Protein AF-A0A4Z0YX23-F1 (afdb_monomer)

Organism: NCBI:txid37992

Sequence (219 aa):
MEELYERILEEFDRDSFRGECCFSLGDCHPGAILLPSWGLLAETQSKSNVLFPEPIVAVIDWEFSEISGRGVNGDMAQFVASLHCHWLYLEALLESIGNDSETSDKESGIRKALAVTDAFIRGICMSYAEVLIRTFASDVMGQRLRSTVILFGRETINQAYETAWDLEGYAISRDENRMVVAGAGYLRKAGKDVSEALEIWSDHMEEKGIISMLFGFLR

Secondary structure (DSSP, 8-state):
-HHHHHHHHHHHHSPPPTTT-S-B-SS--GGGEEPP-HHHHHHHHTT------S---EE--GGG-BSSS-HHHHHHHHHHHHHHHHHHHHHHHHHHS-S-GGGHHHHHHHHHHHHHHHHHHHHHHHHHHHHHHHH--TTSHHHHHHHHHHHHHHHHHHHHH-GGG--TT------HHHHHHHHHHHHHHT-SSHHHHHHHHHHTTT---HHHHHHHT--

Nearest PDB structures (foldseek):
  5m4y-assembly1_A  TM=3.168E-01  e=1.298E+00  Saccharomyces cerevisiae S288C

Mean predicted aligned error: 8.81 Å

Solvent-accessible surface area (backbone atoms only — not comparable to full-atom values): 12210 Å² total; per-residue (Å²): 107,69,73,57,49,52,52,50,50,54,65,67,73,50,82,72,52,87,89,16,68,36,78,15,43,67,62,36,37,71,87,30,48,48,73,64,62,65,67,60,52,58,58,50,58,77,76,43,100,64,88,72,76,79,86,61,72,44,82,52,76,57,86,56,45,37,55,80,41,58,4,61,54,39,26,51,19,32,29,52,20,52,54,46,49,52,46,54,48,43,50,54,52,55,71,66,57,64,99,54,88,88,40,59,68,60,50,50,50,42,54,49,51,44,52,51,50,50,53,50,54,42,51,51,31,52,56,49,38,60,53,48,72,74,73,61,77,82,89,53,25,48,56,50,31,26,50,28,34,37,45,20,11,51,38,21,35,47,60,46,69,50,81,84,75,72,58,88,87,63,95,61,83,74,61,34,65,60,31,39,52,51,10,54,49,32,41,56,54,19,34,94,44,48,67,50,16,51,54,51,52,61,73,43,70,81,51,90,48,72,64,43,48,57,46,64,64,30,102

Structure (mmCIF, N/CA/C/O backbone):
data_AF-A0A4Z0YX23-F1
#
_entry.id   AF-A0A4Z0YX23-F1
#
loop_
_atom_site.group_PDB
_atom_site.id
_atom_site.type_symbol
_atom_site.label_atom_id
_atom_site.label_alt_id
_atom_site.label_comp_id
_atom_site.label_asym_id
_atom_site.label_entity_id
_atom_site.label_seq_id
_atom_site.pdbx_PDB_ins_code
_atom_site.Cartn_x
_atom_site.Cartn_y
_atom_site.Cartn_z
_atom_site.occupancy
_atom_site.B_iso_or_equiv
_atom_site.auth_seq_id
_atom_site.auth_comp_id
_atom_site.auth_asym_id
_atom_site.auth_atom_id
_atom_site.pdbx_PDB_model_num
ATOM 1 N N . MET A 1 1 ? 10.756 -10.414 14.958 1.00 78.44 1 MET A N 1
ATOM 2 C CA . MET A 1 1 ? 9.879 -11.033 13.941 1.00 78.44 1 MET A CA 1
ATOM 3 C C . MET A 1 1 ? 8.587 -11.496 14.582 1.00 78.44 1 MET A C 1
ATOM 5 O O . MET A 1 1 ? 7.550 -11.064 14.116 1.00 78.44 1 MET A O 1
ATOM 9 N N . GLU A 1 2 ? 8.646 -12.254 15.679 1.00 88.38 2 GLU A N 1
ATOM 10 C CA . GLU A 1 2 ? 7.466 -12.672 16.458 1.00 88.38 2 GLU A CA 1
ATOM 11 C C . GLU A 1 2 ? 6.557 -11.495 16.860 1.00 88.38 2 GLU A C 1
ATOM 13 O O . GLU A 1 2 ? 5.391 -11.484 16.498 1.00 88.38 2 GLU A O 1
ATOM 18 N N . GLU A 1 3 ? 7.111 -10.420 17.431 1.00 92.62 3 GLU A N 1
ATOM 19 C CA . GLU A 1 3 ? 6.333 -9.211 17.776 1.00 92.62 3 GLU A CA 1
ATOM 20 C C . GLU A 1 3 ? 5.647 -8.526 16.576 1.00 92.62 3 GLU A C 1
ATOM 22 O O . GLU A 1 3 ? 4.598 -7.907 16.725 1.00 92.62 3 GLU A O 1
ATOM 27 N N . LEU A 1 4 ? 6.245 -8.595 15.380 1.00 93.69 4 LEU A N 1
ATOM 28 C CA . LEU A 1 4 ? 5.650 -8.000 14.176 1.00 93.69 4 LEU A CA 1
ATOM 29 C C . LEU A 1 4 ? 4.535 -8.884 13.616 1.00 93.69 4 LEU A C 1
ATOM 31 O O . LEU A 1 4 ? 3.582 -8.368 13.045 1.00 93.69 4 LEU A O 1
ATOM 35 N N . TYR A 1 5 ? 4.667 -10.198 13.778 1.00 93.44 5 TYR A N 1
ATOM 36 C CA . TYR A 1 5 ? 3.641 -11.160 13.407 1.00 93.44 5 TYR A CA 1
ATOM 37 C C . TYR A 1 5 ? 2.420 -11.051 14.328 1.00 93.44 5 TYR A C 1
ATOM 39 O O . TYR A 1 5 ? 1.309 -10.913 13.830 1.00 93.44 5 TYR A O 1
ATOM 47 N N . GLU A 1 6 ? 2.631 -10.996 15.647 1.00 94.69 6 GLU A N 1
ATOM 48 C CA . GLU A 1 6 ? 1.579 -10.722 16.642 1.00 94.69 6 GLU A CA 1
ATOM 49 C C . GLU A 1 6 ? 0.804 -9.444 16.295 1.00 94.69 6 GLU A C 1
ATOM 51 O O . GLU A 1 6 ? -0.420 -9.443 16.250 1.00 94.69 6 GLU A O 1
ATOM 56 N N . ARG A 1 7 ? 1.509 -8.374 15.911 1.00 94.06 7 ARG A N 1
ATOM 57 C CA . ARG A 1 7 ? 0.881 -7.112 15.490 1.00 94.06 7 ARG A CA 1
ATOM 58 C C . ARG A 1 7 ? -0.036 -7.256 14.275 1.00 94.06 7 ARG A C 1
ATOM 60 O O . ARG A 1 7 ? -1.034 -6.545 14.182 1.00 94.06 7 ARG A O 1
ATOM 67 N N . ILE A 1 8 ? 0.312 -8.132 13.332 1.00 94.25 8 ILE A N 1
ATOM 68 C CA . ILE A 1 8 ? -0.553 -8.447 12.191 1.00 94.25 8 ILE A CA 1
ATOM 69 C C . ILE A 1 8 ? -1.780 -9.221 12.679 1.00 94.25 8 ILE A C 1
ATOM 71 O O . ILE A 1 8 ? -2.889 -8.876 12.287 1.00 94.25 8 ILE A O 1
ATOM 75 N N . LEU A 1 9 ? -1.604 -10.224 13.545 1.00 94.00 9 LEU A N 1
ATOM 76 C CA . LEU A 1 9 ? -2.719 -11.006 14.089 1.00 94.00 9 LEU A CA 1
ATOM 77 C C . LEU A 1 9 ? -3.710 -10.134 14.864 1.00 94.00 9 LEU A C 1
ATOM 79 O O . LEU A 1 9 ? -4.899 -10.168 14.571 1.00 94.00 9 LEU A O 1
ATOM 83 N N . GLU A 1 10 ? -3.223 -9.279 15.765 1.00 92.69 10 GLU A N 1
ATOM 84 C CA . GLU A 1 10 ? -4.050 -8.307 16.493 1.00 92.69 10 GLU A CA 1
ATOM 85 C C . GLU A 1 10 ? -4.857 -7.411 15.543 1.00 92.69 10 GLU A C 1
ATOM 87 O O . GLU A 1 10 ? -6.011 -7.073 15.809 1.00 92.69 10 GLU A O 1
ATOM 92 N N . GLU A 1 11 ? -4.252 -7.018 14.420 1.00 91.56 11 GLU A N 1
ATOM 93 C CA . GLU A 1 11 ? -4.909 -6.204 13.405 1.00 91.56 11 GLU A CA 1
ATOM 94 C C . GLU A 1 11 ? -5.983 -6.973 12.630 1.00 91.56 11 GLU A C 1
ATOM 96 O O . GLU A 1 11 ? -6.935 -6.346 12.176 1.00 91.56 11 GLU A O 1
ATOM 101 N N . PHE A 1 12 ? -5.885 -8.296 12.487 1.00 87.69 12 PHE A N 1
ATOM 102 C CA . PHE A 1 12 ? -6.936 -9.131 11.892 1.00 87.69 12 PHE A CA 1
ATOM 103 C C . PHE A 1 12 ? -8.045 -9.480 12.893 1.00 87.69 12 PHE A C 1
ATOM 105 O O . PHE A 1 12 ? -9.217 -9.460 12.523 1.00 87.69 12 PHE A O 1
ATOM 112 N N . ASP A 1 13 ? -7.695 -9.716 14.156 1.00 89.88 13 ASP A N 1
ATOM 113 C CA . ASP A 1 13 ? -8.636 -10.168 15.186 1.00 89.88 13 ASP A CA 1
ATOM 114 C C . ASP A 1 13 ? -9.470 -9.033 15.799 1.00 89.88 13 ASP A C 1
ATOM 116 O O . ASP A 1 13 ? -10.494 -9.287 16.437 1.00 89.88 13 ASP A O 1
ATOM 120 N N . ARG A 1 14 ? -9.057 -7.771 15.629 1.00 88.12 14 ARG A N 1
ATOM 121 C CA . ARG A 1 14 ? -9.816 -6.631 16.159 1.00 88.12 14 ARG A CA 1
ATOM 122 C C . ARG A 1 14 ? -11.136 -6.396 15.421 1.00 88.12 14 ARG A C 1
ATOM 124 O O . ARG A 1 14 ? -11.253 -6.592 14.208 1.00 88.12 14 ARG A O 1
ATOM 131 N N . ASP A 1 15 ? -12.081 -5.818 16.157 1.00 85.38 15 ASP A N 1
ATOM 132 C CA . ASP A 1 15 ? -13.322 -5.296 15.595 1.00 85.38 15 ASP A CA 1
ATOM 133 C C . ASP A 1 15 ? -13.055 -4.131 14.625 1.00 85.38 15 ASP A C 1
ATOM 135 O O . ASP A 1 15 ? -12.197 -3.265 14.854 1.00 85.38 15 ASP A O 1
ATOM 139 N N . SER A 1 16 ? -13.839 -4.084 13.547 1.00 80.62 16 SER A N 1
ATOM 140 C CA . SER A 1 16 ? -13.854 -2.951 12.621 1.00 80.62 16 SER A CA 1
ATOM 141 C C . SER A 1 16 ? -14.499 -1.736 13.293 1.00 80.62 16 SER A C 1
ATOM 143 O O . SER A 1 16 ? -15.574 -1.827 13.892 1.00 80.62 16 SER A O 1
ATOM 145 N N . PHE A 1 17 ? -13.875 -0.564 13.179 1.00 77.25 17 PHE A N 1
ATOM 146 C CA . PHE A 1 17 ? -14.484 0.686 13.647 1.00 77.25 17 PHE A CA 1
ATOM 147 C C . PHE A 1 17 ? -15.339 1.315 12.536 1.00 77.25 17 PHE A C 1
ATOM 149 O O . PHE A 1 17 ? -15.215 0.976 11.363 1.00 77.25 17 PHE A O 1
ATOM 156 N N . ARG A 1 18 ? -16.197 2.291 12.875 1.00 69.19 18 ARG A N 1
ATOM 157 C CA . ARG A 1 18 ? -17.158 2.921 11.934 1.00 69.19 18 ARG A CA 1
ATOM 158 C C . ARG A 1 18 ? -16.558 3.409 10.607 1.00 69.19 18 ARG A C 1
ATOM 160 O O . ARG A 1 18 ? -17.285 3.542 9.632 1.00 69.19 18 ARG A O 1
ATOM 167 N N . GLY A 1 19 ? -15.262 3.715 10.583 1.00 65.38 19 GLY A N 1
ATOM 168 C CA . GLY A 1 19 ? -14.535 4.133 9.384 1.00 65.38 19 GLY A CA 1
ATOM 169 C C . GLY A 1 19 ? -14.221 3.024 8.382 1.00 65.38 19 GLY A C 1
ATOM 170 O O . GLY A 1 19 ? -13.821 3.338 7.269 1.00 65.38 19 GLY A O 1
ATOM 171 N N . GLU A 1 20 ? -14.388 1.766 8.778 1.00 76.56 20 GLU A N 1
ATOM 172 C CA . GLU A 1 20 ? -14.079 0.568 7.988 1.00 76.56 20 GLU A CA 1
ATOM 173 C C . GLU A 1 20 ? -15.338 -0.194 7.576 1.00 76.56 20 GLU A C 1
ATOM 175 O O . GLU A 1 20 ? -15.261 -1.089 6.747 1.00 76.56 20 GLU A O 1
ATOM 180 N N . CYS A 1 21 ? -16.507 0.184 8.107 1.00 75.56 21 CYS A N 1
ATOM 181 C CA . CYS A 1 21 ? -17.808 -0.388 7.753 1.00 75.56 21 CYS A CA 1
ATOM 182 C C . CYS A 1 21 ? -18.290 0.101 6.374 1.00 75.56 21 CYS A C 1
ATOM 184 O O . CYS A 1 21 ? -19.377 0.671 6.244 1.00 75.56 21 CYS A O 1
ATOM 186 N N . CYS A 1 22 ? -17.466 -0.068 5.348 1.00 80.75 22 CYS A N 1
ATOM 187 C CA . CYS A 1 22 ? -17.809 0.170 3.957 1.00 80.75 22 CYS A CA 1
ATOM 188 C C . CYS A 1 22 ? -17.515 -1.080 3.128 1.00 80.75 22 CYS A C 1
ATOM 190 O O . CYS A 1 22 ? -16.861 -2.010 3.584 1.00 80.75 22 CYS A O 1
ATOM 192 N N . PHE A 1 23 ? -18.045 -1.099 1.909 1.00 85.31 23 PHE A N 1
ATOM 193 C CA . PHE A 1 23 ? -17.707 -2.129 0.939 1.00 85.31 23 PHE A CA 1
ATOM 194 C C . PHE A 1 23 ? -16.218 -2.012 0.589 1.00 85.31 23 PHE A C 1
ATOM 196 O O . PHE A 1 23 ? -15.812 -0.980 0.051 1.00 85.31 23 PHE A O 1
ATOM 203 N N . SER A 1 24 ? -15.432 -3.036 0.921 1.00 89.56 24 SER A N 1
ATOM 204 C CA . SER A 1 24 ? -14.051 -3.193 0.460 1.00 89.56 24 SER A CA 1
ATOM 205 C C . SER A 1 24 ? -13.986 -4.185 -0.691 1.00 89.56 24 SER A C 1
ATOM 207 O O . SER A 1 24 ? -14.770 -5.134 -0.730 1.00 89.56 24 SER A O 1
ATOM 209 N N . LEU A 1 25 ? -13.036 -3.985 -1.600 1.00 91.62 25 LEU A N 1
ATOM 210 C CA . LEU A 1 25 ? -12.728 -4.937 -2.662 1.00 91.62 25 LEU A CA 1
ATOM 211 C C . LEU A 1 25 ? -12.065 -6.200 -2.100 1.00 91.62 25 LEU A C 1
ATOM 213 O O . LEU A 1 25 ? -12.336 -7.286 -2.598 1.00 91.62 25 LEU A O 1
ATOM 217 N N . GLY A 1 26 ? -11.242 -6.057 -1.054 1.00 88.88 26 GLY A N 1
ATOM 218 C CA . GLY A 1 26 ? -10.605 -7.163 -0.325 1.00 88.88 26 GLY A CA 1
ATOM 219 C C . GLY A 1 26 ? -9.283 -7.640 -0.933 1.00 88.88 26 GLY A C 1
ATOM 220 O O . GLY A 1 26 ? -8.388 -8.049 -0.190 1.00 88.88 26 GLY A O 1
ATOM 221 N N . ASP A 1 27 ? -9.141 -7.511 -2.252 1.00 90.19 27 ASP A N 1
ATOM 222 C CA . ASP A 1 27 ? -7.908 -7.764 -3.002 1.00 90.19 27 ASP A CA 1
ATOM 223 C C . ASP A 1 27 ? -7.636 -6.618 -3.992 1.00 90.19 27 ASP A C 1
ATOM 225 O O . ASP A 1 27 ? -7.764 -6.732 -5.211 1.00 90.19 27 ASP A O 1
ATOM 229 N N . CYS A 1 28 ? -7.365 -5.427 -3.458 1.00 91.62 28 CYS A N 1
ATOM 230 C CA . CYS A 1 28 ? -7.156 -4.243 -4.285 1.00 91.62 28 CYS A CA 1
ATOM 231 C C . CYS A 1 28 ? -5.693 -4.119 -4.709 1.00 91.62 28 CYS A C 1
ATOM 233 O O . CYS A 1 28 ? -4.873 -3.534 -4.006 1.00 91.62 28 CYS A O 1
ATOM 235 N N . HIS A 1 29 ? -5.374 -4.628 -5.897 1.00 88.94 29 HIS A N 1
ATOM 236 C CA . HIS A 1 29 ? -4.047 -4.540 -6.508 1.00 88.94 29 HIS A CA 1
ATOM 237 C C . HIS A 1 29 ? -4.126 -3.948 -7.934 1.00 88.94 29 HIS A C 1
ATOM 239 O O . HIS A 1 29 ? -5.207 -3.869 -8.520 1.00 88.94 29 HIS A O 1
ATOM 245 N N . PRO A 1 30 ? -3.005 -3.512 -8.547 1.00 88.50 30 PRO A N 1
ATOM 246 C CA . PRO A 1 30 ? -2.999 -2.924 -9.892 1.00 88.50 30 PRO A CA 1
ATOM 247 C C . PRO A 1 30 ? -3.652 -3.778 -10.985 1.00 88.50 30 PRO A C 1
ATOM 249 O O . PRO A 1 30 ? -4.180 -3.226 -11.945 1.00 88.50 30 PRO A O 1
ATOM 252 N N . GLY A 1 31 ? -3.652 -5.106 -10.834 1.00 87.31 31 GLY A N 1
ATOM 253 C CA . GLY A 1 31 ? -4.319 -6.023 -11.763 1.00 87.31 31 GLY A CA 1
ATOM 254 C C . GLY A 1 31 ? -5.849 -5.943 -11.721 1.00 87.31 31 GLY A C 1
ATOM 255 O O . GLY A 1 31 ? -6.491 -6.211 -12.733 1.00 87.31 31 GLY A O 1
ATOM 256 N N . ALA A 1 32 ? -6.426 -5.488 -10.606 1.00 90.62 32 ALA A N 1
ATOM 257 C CA . ALA A 1 32 ? -7.863 -5.277 -10.449 1.00 90.62 32 ALA A CA 1
ATOM 258 C C . ALA A 1 32 ? -8.357 -3.952 -11.070 1.00 90.62 32 ALA A C 1
ATOM 260 O O . ALA A 1 32 ? -9.552 -3.651 -11.028 1.00 90.62 32 ALA A O 1
ATOM 261 N N . ILE A 1 33 ? -7.464 -3.140 -11.658 1.00 89.69 33 ILE A N 1
ATOM 262 C CA . ILE A 1 33 ? -7.796 -1.843 -12.259 1.00 89.69 33 ILE A CA 1
ATOM 263 C C . ILE A 1 33 ? -7.533 -1.865 -13.764 1.00 89.69 33 ILE A C 1
ATOM 265 O O . ILE A 1 33 ? -6.395 -1.906 -14.231 1.00 89.69 33 ILE A O 1
ATOM 269 N N . LEU A 1 34 ? -8.602 -1.745 -14.546 1.00 87.44 34 LEU A N 1
ATOM 270 C CA . LEU A 1 34 ? -8.516 -1.574 -15.989 1.00 87.44 34 LEU A CA 1
ATOM 271 C C . LEU A 1 34 ? -8.391 -0.092 -16.333 1.00 87.44 34 LEU A C 1
ATOM 273 O O . LEU A 1 34 ? -9.273 0.721 -16.039 1.00 87.44 34 LEU A O 1
ATOM 277 N N . LEU A 1 35 ? -7.295 0.240 -17.011 1.00 84.06 35 LEU A N 1
ATOM 278 C CA . LEU A 1 35 ? -7.057 1.561 -17.577 1.00 84.06 35 LEU A CA 1
ATOM 279 C C . LEU A 1 35 ? -7.374 1.556 -19.079 1.00 84.06 35 LEU A C 1
ATOM 281 O O . LEU A 1 35 ? -7.070 0.580 -19.773 1.00 84.06 35 LEU A O 1
ATOM 285 N N . PRO A 1 36 ? -7.946 2.643 -19.622 1.00 76.31 36 PRO A N 1
ATOM 286 C CA . PRO A 1 36 ? -8.173 2.741 -21.053 1.00 76.31 36 PRO A CA 1
ATOM 287 C C . PRO A 1 36 ? -6.834 2.818 -21.796 1.00 76.31 36 PRO A C 1
ATOM 289 O O . PRO A 1 36 ? -5.859 3.393 -21.309 1.00 76.31 36 PRO A O 1
ATOM 292 N N . SER A 1 37 ? -6.783 2.276 -23.015 1.00 70.62 37 SER A N 1
ATOM 293 C CA . SER A 1 37 ? -5.596 2.416 -23.861 1.00 70.62 37 SER A CA 1
ATOM 294 C C . SER A 1 37 ? -5.471 3.858 -24.359 1.00 70.62 37 SER A C 1
ATOM 296 O O . SER A 1 37 ? -6.152 4.284 -25.294 1.00 70.62 37 SER A O 1
ATOM 298 N N . TRP A 1 38 ? -4.575 4.616 -23.731 1.00 64.25 38 TRP A N 1
ATOM 299 C CA . TRP A 1 38 ? -4.312 6.021 -24.052 1.00 64.25 38 TRP A CA 1
ATOM 300 C C . TRP A 1 38 ? -3.815 6.229 -25.493 1.00 64.25 38 TRP A C 1
ATOM 302 O O . TRP A 1 38 ? -4.120 7.252 -26.104 1.00 64.25 38 TRP A O 1
ATOM 312 N N . GLY A 1 39 ? -3.122 5.242 -26.077 1.00 58.44 39 GLY A N 1
ATOM 313 C CA . GLY A 1 39 ? -2.705 5.269 -27.486 1.00 58.44 39 GLY A CA 1
ATOM 314 C C . GLY A 1 39 ? -3.880 5.143 -28.462 1.00 58.44 39 GLY A C 1
ATOM 315 O O . GLY A 1 39 ? -3.946 5.872 -29.450 1.00 58.44 39 GLY A O 1
ATOM 316 N N . LEU A 1 40 ? -4.863 4.295 -28.141 1.00 54.03 40 LEU A N 1
ATOM 317 C CA . LEU A 1 40 ? -6.100 4.172 -28.921 1.00 54.03 40 LEU A CA 1
ATOM 318 C C . LEU A 1 40 ? -6.979 5.420 -28.801 1.00 54.03 40 LEU A C 1
ATOM 320 O O . LEU A 1 40 ? -7.612 5.804 -29.784 1.00 54.03 40 LEU A O 1
ATOM 324 N N . LEU A 1 41 ? -6.990 6.078 -27.636 1.00 56.06 41 LEU A N 1
ATOM 325 C CA . LEU A 1 41 ? -7.687 7.353 -27.431 1.00 56.06 41 LEU A CA 1
ATOM 326 C C . LEU A 1 41 ? -7.068 8.480 -28.277 1.00 56.06 41 LEU A C 1
ATOM 328 O O . LEU A 1 41 ? -7.799 9.249 -28.895 1.00 56.06 41 LEU A O 1
ATOM 332 N N . ALA A 1 42 ? -5.737 8.551 -28.379 1.00 55.97 42 ALA A N 1
ATOM 333 C CA . ALA A 1 42 ? -5.054 9.562 -29.192 1.00 55.97 42 ALA A CA 1
ATOM 334 C C . ALA A 1 42 ? -5.262 9.356 -30.709 1.00 55.97 42 ALA A C 1
ATOM 336 O O . ALA A 1 42 ? -5.462 10.318 -31.453 1.00 55.97 42 ALA A O 1
ATOM 337 N N . GLU A 1 43 ? -5.276 8.109 -31.192 1.00 54.25 43 GLU A N 1
ATOM 338 C CA . GLU A 1 43 ? -5.534 7.816 -32.610 1.00 54.25 43 GLU A CA 1
ATOM 339 C C . GLU A 1 43 ? -7.000 8.046 -33.008 1.00 54.25 43 GLU A C 1
ATOM 341 O O . GLU A 1 43 ? -7.272 8.557 -34.103 1.00 54.25 43 GLU A O 1
ATOM 346 N N . THR A 1 44 ? -7.951 7.729 -32.121 1.00 51.81 44 THR A N 1
ATOM 347 C CA . THR A 1 44 ? -9.388 7.964 -32.353 1.00 51.81 44 THR A CA 1
ATOM 348 C C . THR A 1 44 ? -9.774 9.447 -32.268 1.00 51.81 44 THR A C 1
ATOM 350 O O . THR A 1 44 ? -10.690 9.869 -32.982 1.00 51.81 44 THR A O 1
ATOM 353 N N . GLN A 1 45 ? -9.023 10.266 -31.516 1.00 54.75 45 GLN A N 1
ATOM 354 C CA . GLN A 1 45 ? -9.146 11.734 -31.499 1.00 54.75 45 GLN A CA 1
ATOM 355 C C . GLN A 1 45 ? -8.850 12.378 -32.861 1.00 54.75 45 GLN A C 1
ATOM 357 O O . GLN A 1 45 ? -9.482 13.365 -33.226 1.00 54.75 45 GLN A O 1
ATOM 362 N N . SER A 1 46 ? -7.928 11.814 -33.650 1.00 54.34 46 SER A N 1
ATOM 363 C CA . SER A 1 46 ? -7.563 12.385 -34.956 1.00 54.34 46 SER A CA 1
ATOM 364 C C . SER A 1 46 ? -8.623 12.185 -36.052 1.00 54.34 46 SER A C 1
ATOM 366 O O . SER A 1 46 ? -8.567 12.847 -37.088 1.00 54.34 46 SER A O 1
ATOM 368 N N . LYS A 1 47 ? -9.587 11.271 -35.848 1.00 55.81 47 LYS A N 1
ATOM 369 C CA . LYS A 1 47 ? -10.510 10.797 -36.899 1.00 55.81 47 LYS A CA 1
ATOM 370 C C . LYS A 1 47 ? -11.994 11.049 -36.628 1.00 55.81 47 LYS A C 1
ATOM 372 O O . LYS A 1 47 ? -12.798 10.825 -37.530 1.00 55.81 47 LYS A O 1
ATOM 377 N N . SER A 1 48 ? -12.387 11.513 -35.442 1.00 50.41 48 SER A N 1
ATOM 378 C CA . SER A 1 48 ? -13.803 11.738 -35.131 1.00 50.41 48 SER A CA 1
ATOM 379 C C . SER A 1 48 ? -14.027 13.023 -34.327 1.00 50.41 48 SER A C 1
ATOM 381 O O . SER A 1 48 ? -13.420 13.221 -33.284 1.00 50.41 48 SER A O 1
ATOM 383 N N . ASN A 1 49 ? -14.943 13.885 -34.793 1.00 53.38 49 ASN A N 1
ATOM 384 C CA . ASN A 1 49 ? -15.461 15.067 -34.073 1.00 53.38 49 ASN A CA 1
ATOM 385 C C . ASN A 1 49 ? -16.336 14.680 -32.859 1.00 53.38 49 ASN A C 1
ATOM 387 O O . ASN A 1 49 ? -17.265 15.400 -32.491 1.00 53.38 49 ASN A O 1
ATOM 391 N N . VAL A 1 50 ? -16.102 13.511 -32.271 1.00 49.91 50 VAL A N 1
ATOM 392 C CA . VAL A 1 50 ? -16.867 13.021 -31.135 1.00 49.91 50 VAL A CA 1
ATOM 393 C C . VAL A 1 50 ? -16.112 13.428 -29.877 1.00 49.91 50 VAL A C 1
ATOM 395 O O . VAL A 1 50 ? -15.025 12.927 -29.602 1.00 49.91 50 VAL A O 1
ATOM 398 N N . LEU A 1 51 ? -16.696 14.362 -29.120 1.00 49.34 51 LEU A N 1
ATOM 399 C CA . LEU A 1 51 ? -16.369 14.564 -27.710 1.00 49.34 51 LEU A CA 1
ATOM 400 C C . LEU A 1 51 ? -16.641 13.240 -26.993 1.00 49.34 51 LEU A C 1
ATOM 402 O O . LEU A 1 51 ? -17.796 12.914 -26.726 1.00 49.34 51 LEU A O 1
ATOM 406 N N . PHE A 1 52 ? -15.605 12.446 -26.746 1.00 54.88 52 PHE A N 1
ATOM 407 C CA . PHE A 1 52 ? -15.753 11.232 -25.954 1.00 54.88 52 PHE A CA 1
ATOM 408 C C . PHE A 1 52 ? -15.594 11.530 -24.454 1.00 54.88 52 PHE A C 1
ATOM 410 O O . PHE A 1 52 ? -14.911 12.492 -24.090 1.00 54.88 52 PHE A O 1
ATOM 417 N N . PRO A 1 53 ? -16.290 10.743 -23.609 1.00 58.53 53 PRO A N 1
ATOM 418 C CA . PRO A 1 53 ? -16.401 10.943 -22.172 1.00 58.53 53 PRO A CA 1
ATOM 419 C C . PRO A 1 53 ? -15.039 10.752 -21.504 1.00 58.53 53 PRO A C 1
ATOM 421 O O . PRO A 1 53 ? -14.121 10.180 -22.091 1.00 58.53 53 PRO A O 1
ATOM 424 N N . GLU A 1 54 ? -14.919 11.254 -20.281 1.00 61.19 54 GLU A N 1
ATOM 425 C CA . GLU A 1 54 ? -13.738 11.092 -19.433 1.00 61.19 54 GLU A CA 1
ATOM 426 C C . GLU A 1 54 ? -13.195 9.647 -19.481 1.00 61.19 54 GLU A C 1
ATOM 428 O O . GLU A 1 54 ? -13.989 8.703 -19.573 1.00 61.19 54 GLU A O 1
ATOM 433 N N . PRO A 1 55 ? -11.859 9.452 -19.464 1.00 65.56 55 PRO A N 1
ATOM 434 C CA . PRO A 1 55 ? -11.254 8.123 -19.506 1.00 65.56 55 PRO A CA 1
ATOM 435 C C . PRO A 1 55 ? -11.894 7.213 -18.452 1.00 65.56 55 PRO A C 1
ATOM 437 O O . PRO A 1 55 ? -11.861 7.511 -17.260 1.00 65.56 55 PRO A O 1
ATOM 440 N N . ILE A 1 56 ? -12.495 6.108 -18.903 1.00 74.19 56 ILE A N 1
ATOM 441 C CA . ILE A 1 56 ? -13.208 5.182 -18.021 1.00 74.19 56 ILE A CA 1
ATOM 442 C C . ILE A 1 56 ? -12.183 4.271 -17.355 1.00 74.19 56 ILE A C 1
ATOM 444 O O . ILE A 1 56 ? -11.596 3.410 -18.008 1.00 74.19 56 ILE A O 1
ATOM 448 N N . VAL A 1 57 ? -11.990 4.467 -16.056 1.00 83.50 57 VAL A N 1
ATOM 449 C CA . VAL A 1 57 ? -11.313 3.510 -15.180 1.00 83.50 57 VAL A CA 1
ATOM 450 C C . VAL A 1 57 ? -12.355 2.504 -14.703 1.00 83.50 57 VAL A C 1
ATOM 452 O O . VAL A 1 57 ? -13.424 2.907 -14.241 1.00 83.50 57 VAL A O 1
ATOM 455 N N . ALA A 1 58 ? -12.066 1.209 -14.818 1.00 87.69 58 ALA A N 1
ATOM 456 C CA . ALA A 1 58 ? -12.938 0.161 -14.297 1.00 87.69 58 ALA A CA 1
ATOM 457 C C . ALA A 1 58 ? -12.220 -0.646 -13.214 1.00 87.69 58 ALA A C 1
ATOM 459 O O . ALA A 1 58 ? -11.070 -1.038 -13.391 1.00 87.69 58 ALA A O 1
ATOM 460 N N . VAL A 1 59 ? -12.922 -0.896 -12.110 1.00 90.38 59 VAL A N 1
ATOM 461 C CA . VAL A 1 59 ? -12.506 -1.837 -11.065 1.00 90.38 59 VAL A CA 1
ATOM 462 C C . VAL A 1 59 ? -13.144 -3.183 -11.384 1.00 90.38 59 VAL A C 1
ATOM 464 O O . VAL A 1 59 ? -14.345 -3.243 -11.663 1.00 90.38 59 VAL A O 1
ATOM 467 N N . ILE A 1 60 ? -12.344 -4.240 -11.385 1.00 93.06 60 ILE A N 1
ATOM 468 C CA . ILE A 1 60 ? -12.768 -5.613 -11.661 1.00 93.06 60 ILE A CA 1
ATOM 469 C C . ILE A 1 60 ? -12.411 -6.523 -10.483 1.00 93.06 60 ILE A C 1
ATOM 471 O O . ILE A 1 60 ? -11.871 -6.061 -9.485 1.00 93.06 60 ILE A O 1
ATOM 475 N N . ASP A 1 61 ? -12.741 -7.807 -10.615 1.00 90.00 61 ASP A N 1
ATOM 476 C CA . ASP A 1 61 ? -12.280 -8.872 -9.719 1.00 90.00 61 ASP A CA 1
ATOM 477 C C . ASP A 1 61 ? -12.669 -8.704 -8.237 1.00 90.00 61 ASP A C 1
ATOM 479 O O . ASP A 1 61 ? -11.888 -8.883 -7.312 1.00 90.00 61 ASP A O 1
ATOM 483 N N . TRP A 1 62 ? -13.931 -8.345 -7.988 1.00 92.31 62 TRP A N 1
ATOM 484 C CA . TRP A 1 62 ? -14.461 -8.118 -6.637 1.00 92.31 62 TRP A CA 1
ATOM 485 C C . TRP A 1 62 ? -14.794 -9.402 -5.858 1.00 92.31 62 TRP A C 1
ATOM 487 O O . TRP A 1 62 ? -15.659 -9.380 -4.978 1.00 92.31 62 TRP A O 1
ATOM 497 N N . GLU A 1 63 ? -14.198 -10.547 -6.191 1.00 93.69 63 GLU A N 1
ATOM 498 C CA . GLU A 1 63 ? -14.570 -11.835 -5.586 1.00 93.69 63 GLU A CA 1
ATOM 499 C C . GLU A 1 63 ? -14.238 -11.929 -4.086 1.00 93.69 63 GLU A C 1
ATOM 501 O O . GLU A 1 63 ? -14.910 -12.659 -3.357 1.00 93.69 63 GLU A O 1
ATOM 506 N N . PHE A 1 64 ? -13.292 -11.111 -3.614 1.00 91.50 64 PHE A N 1
ATOM 507 C CA . PHE A 1 64 ? -12.920 -10.968 -2.202 1.00 91.50 64 PHE A CA 1
ATOM 508 C C . PHE A 1 64 ? -13.681 -9.856 -1.469 1.00 91.50 64 PHE A C 1
ATOM 510 O O . PHE A 1 64 ? -13.358 -9.529 -0.326 1.00 91.50 64 PHE A O 1
ATOM 517 N N . SER A 1 65 ? -14.697 -9.269 -2.107 1.00 91.19 65 SER A N 1
ATOM 518 C CA . SER A 1 65 ? -15.389 -8.122 -1.534 1.00 91.19 65 SER A CA 1
ATOM 519 C C . SER A 1 65 ? -16.225 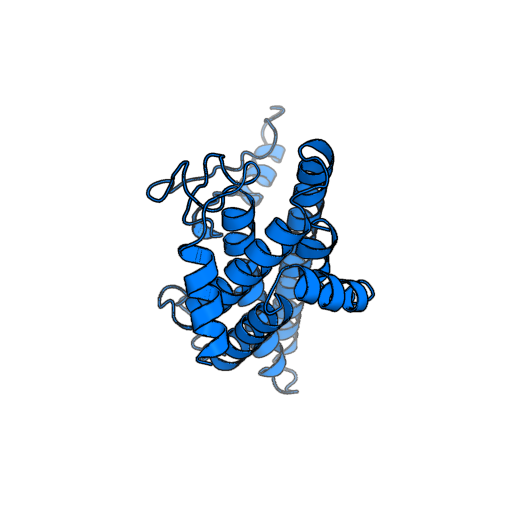-8.475 -0.308 1.00 91.19 65 SER A C 1
ATOM 521 O O . SER A 1 65 ? -16.961 -9.464 -0.269 1.00 91.19 65 SER A O 1
ATOM 523 N N . GLU A 1 66 ? -16.151 -7.614 0.704 1.00 88.81 66 GLU A N 1
ATOM 524 C CA . GLU A 1 66 ? -16.886 -7.785 1.951 1.00 88.81 66 GLU A CA 1
ATOM 525 C C . GLU A 1 66 ? -17.242 -6.445 2.609 1.00 88.81 66 GLU A C 1
ATOM 527 O O . GLU A 1 66 ? -16.678 -5.394 2.312 1.00 88.81 66 GLU A O 1
ATOM 532 N N . ILE A 1 67 ? -18.226 -6.480 3.513 1.00 83.69 67 ILE A N 1
ATOM 533 C CA . ILE A 1 67 ? -18.658 -5.318 4.315 1.00 83.69 67 ILE A CA 1
ATOM 534 C C . ILE A 1 67 ? -17.931 -5.293 5.675 1.00 83.69 67 ILE A C 1
ATOM 536 O O . ILE A 1 67 ? -17.883 -4.265 6.348 1.00 83.69 67 ILE A O 1
ATOM 540 N N . SER A 1 68 ? -17.381 -6.438 6.086 1.00 80.75 68 SER A N 1
ATOM 541 C CA . SER A 1 68 ? -16.667 -6.659 7.348 1.00 80.75 68 SER A CA 1
ATOM 542 C C . SER A 1 68 ? -15.152 -6.462 7.258 1.00 80.75 68 SER A C 1
ATOM 544 O O . SER A 1 68 ? -14.472 -6.638 8.267 1.00 80.75 68 SER A O 1
ATOM 546 N N . GLY A 1 69 ? -14.633 -6.077 6.091 1.00 81.69 69 GLY A N 1
ATOM 547 C CA . GLY A 1 69 ? -13.201 -5.929 5.856 1.00 81.69 69 GLY A CA 1
ATOM 548 C C . GLY A 1 69 ? -12.584 -4.710 6.548 1.00 81.69 69 GLY A C 1
ATOM 549 O O . GLY A 1 69 ? -13.140 -4.102 7.467 1.00 81.69 69 GLY A O 1
ATOM 550 N N . ARG A 1 70 ? -11.400 -4.314 6.073 1.00 86.62 70 ARG A N 1
ATOM 551 C CA . ARG A 1 70 ? -10.680 -3.105 6.531 1.00 86.62 70 ARG A CA 1
ATOM 552 C C . ARG A 1 70 ? -11.057 -1.852 5.727 1.00 86.62 70 ARG A C 1
ATOM 554 O O . ARG A 1 70 ? -10.376 -0.824 5.774 1.00 86.62 70 ARG A O 1
ATOM 561 N N . GLY A 1 71 ? -12.177 -1.939 5.008 1.00 87.56 71 GLY A N 1
ATOM 562 C CA . GLY A 1 71 ? -12.748 -0.869 4.208 1.00 87.56 71 GLY A CA 1
ATOM 563 C C . GLY A 1 71 ? -11.789 -0.333 3.144 1.00 87.56 71 GLY A C 1
ATOM 564 O O . GLY A 1 71 ? -10.784 -0.946 2.788 1.00 87.56 71 GLY A O 1
ATOM 565 N N . VAL A 1 72 ? -12.077 0.884 2.693 1.00 85.75 72 VAL A N 1
ATOM 566 C CA . VAL A 1 72 ? -11.286 1.579 1.669 1.00 85.75 72 VAL A CA 1
ATOM 567 C C . VAL A 1 72 ? -9.832 1.831 2.096 1.00 85.75 72 VAL A C 1
ATOM 569 O O . VAL A 1 72 ? -8.948 1.875 1.250 1.00 85.75 72 VAL A O 1
ATOM 572 N N . ASN A 1 73 ? -9.547 1.950 3.399 1.00 86.19 73 ASN A N 1
ATOM 573 C CA . ASN A 1 73 ? -8.168 2.103 3.879 1.00 86.19 73 ASN A CA 1
ATOM 574 C C . ASN A 1 73 ? -7.348 0.833 3.637 1.00 86.19 73 ASN A C 1
ATOM 576 O O . ASN A 1 73 ? -6.194 0.933 3.229 1.00 86.19 73 ASN A O 1
ATOM 580 N N . GLY A 1 74 ? -7.945 -0.340 3.867 1.00 89.38 74 GLY A N 1
ATOM 581 C CA . GLY A 1 74 ? -7.310 -1.619 3.571 1.00 89.38 74 GLY A CA 1
ATOM 582 C C . GLY A 1 74 ? -7.038 -1.791 2.082 1.00 89.38 74 GLY A C 1
ATOM 583 O O . GLY A 1 74 ? -5.898 -2.061 1.710 1.00 89.38 74 GLY A O 1
ATOM 584 N N . ASP A 1 75 ? -8.041 -1.524 1.241 1.00 91.31 75 ASP A N 1
ATOM 585 C CA . ASP A 1 75 ? -7.890 -1.577 -0.218 1.00 91.31 75 ASP A CA 1
ATOM 586 C C . ASP A 1 75 ? -6.784 -0.623 -0.700 1.00 91.31 75 ASP A C 1
ATOM 588 O O . ASP A 1 75 ? -5.908 -0.997 -1.478 1.00 91.31 75 ASP A O 1
ATOM 592 N N . MET A 1 76 ? -6.770 0.616 -0.202 1.00 89.75 76 MET A N 1
ATOM 593 C CA . MET A 1 76 ? -5.736 1.586 -0.566 1.00 89.75 76 MET A CA 1
ATOM 594 C C . MET A 1 76 ? -4.349 1.179 -0.065 1.00 89.75 76 MET A C 1
ATOM 596 O O . MET A 1 76 ? -3.365 1.380 -0.777 1.00 89.75 76 MET A O 1
ATOM 600 N N . ALA A 1 77 ? -4.246 0.600 1.133 1.00 91.00 77 ALA A N 1
ATOM 601 C CA . ALA A 1 77 ? -2.984 0.092 1.654 1.00 91.00 77 ALA A CA 1
ATOM 602 C C . ALA A 1 77 ? -2.425 -1.022 0.760 1.00 91.00 77 ALA A C 1
ATOM 604 O O . ALA A 1 77 ? -1.244 -0.978 0.416 1.00 91.00 77 ALA A O 1
ATOM 605 N N . GLN A 1 78 ? -3.272 -1.971 0.347 1.00 91.06 78 GLN A N 1
ATOM 606 C CA . GLN A 1 78 ? -2.885 -3.065 -0.545 1.00 91.06 78 GLN A CA 1
ATOM 607 C C . GLN A 1 78 ? -2.438 -2.549 -1.919 1.00 91.06 78 GLN A C 1
ATOM 609 O O . GLN A 1 78 ? -1.359 -2.892 -2.417 1.00 91.06 78 GLN A O 1
ATOM 614 N N . PHE A 1 79 ? -3.230 -1.644 -2.494 1.00 91.56 79 PHE A N 1
ATOM 615 C CA . PHE A 1 79 ? -2.989 -1.109 -3.826 1.00 91.56 79 PHE A CA 1
ATOM 616 C C . PHE A 1 79 ? -1.675 -0.333 -3.893 1.00 91.56 79 PHE A C 1
ATOM 618 O O . PHE A 1 79 ? -0.844 -0.537 -4.783 1.00 91.56 79 PHE A O 1
ATOM 625 N N . VAL A 1 80 ? -1.451 0.547 -2.912 1.00 91.25 80 VAL A N 1
ATOM 626 C CA . VAL A 1 80 ? -0.230 1.351 -2.839 1.00 91.25 80 VAL A CA 1
ATOM 627 C C . VAL A 1 80 ? 0.976 0.481 -2.477 1.00 91.25 80 VAL A C 1
ATOM 629 O O . VAL A 1 80 ? 2.061 0.738 -2.998 1.00 91.25 80 VAL A O 1
ATOM 632 N N . ALA A 1 81 ? 0.821 -0.559 -1.650 1.00 91.62 81 ALA A N 1
ATOM 633 C CA . ALA A 1 81 ? 1.906 -1.495 -1.343 1.00 91.62 81 ALA A CA 1
ATOM 634 C C . ALA A 1 81 ? 2.381 -2.243 -2.596 1.00 91.62 81 ALA A C 1
ATOM 636 O O . ALA A 1 81 ? 3.584 -2.323 -2.839 1.00 91.62 81 ALA A O 1
ATOM 637 N N . SER A 1 82 ? 1.455 -2.684 -3.450 1.00 89.94 82 SER A N 1
ATOM 638 C CA . SER A 1 82 ? 1.784 -3.319 -4.732 1.00 89.94 82 SER A CA 1
ATOM 639 C C . SER A 1 82 ? 2.613 -2.396 -5.638 1.00 89.94 82 SER A C 1
ATOM 641 O O . SER A 1 82 ? 3.653 -2.785 -6.172 1.00 89.94 82 SER A O 1
ATOM 643 N N . LEU A 1 83 ? 2.201 -1.129 -5.774 1.00 89.38 83 LEU A N 1
ATOM 644 C CA . LEU A 1 83 ? 2.954 -0.132 -6.544 1.00 89.38 83 LEU A CA 1
ATOM 645 C C . LEU A 1 83 ? 4.304 0.209 -5.894 1.00 89.38 83 LEU A C 1
ATOM 647 O O . LEU A 1 83 ? 5.289 0.446 -6.596 1.00 89.38 83 LEU A O 1
ATOM 651 N N . HIS A 1 84 ? 4.376 0.213 -4.563 1.00 89.56 84 HIS A N 1
ATOM 652 C CA . HIS A 1 84 ? 5.626 0.417 -3.839 1.00 89.56 84 HIS A CA 1
ATOM 653 C C . HIS A 1 84 ? 6.615 -0.726 -4.071 1.00 89.56 84 HIS A C 1
ATOM 655 O O . HIS A 1 84 ? 7.790 -0.457 -4.313 1.00 89.56 84 HIS A O 1
ATOM 661 N N . CYS A 1 85 ? 6.160 -1.980 -4.077 1.00 89.12 85 CYS A N 1
ATOM 662 C CA . CYS A 1 85 ? 6.998 -3.121 -4.438 1.00 89.12 85 CYS A CA 1
ATOM 663 C C . CYS A 1 85 ? 7.532 -2.995 -5.870 1.00 89.12 85 CYS A C 1
ATOM 665 O O . CYS A 1 85 ? 8.724 -3.209 -6.096 1.00 89.12 85 CYS A O 1
ATOM 667 N N . HIS A 1 86 ? 6.705 -2.544 -6.821 1.00 87.12 86 HIS A N 1
ATOM 668 C CA . HIS A 1 86 ? 7.180 -2.241 -8.174 1.00 87.12 86 HIS A CA 1
ATOM 669 C C . HIS A 1 86 ? 8.267 -1.154 -8.179 1.00 87.12 86 HIS A C 1
ATOM 671 O O . HIS A 1 86 ? 9.281 -1.281 -8.864 1.00 87.12 86 HIS A O 1
ATOM 677 N N . TRP A 1 87 ? 8.097 -0.101 -7.379 1.00 88.94 87 TRP A N 1
ATOM 678 C CA . TRP A 1 87 ? 9.093 0.958 -7.240 1.00 88.94 87 TRP A CA 1
ATOM 679 C C . TRP A 1 87 ? 10.414 0.450 -6.631 1.00 88.94 87 TRP A C 1
ATOM 681 O O . TRP A 1 87 ? 11.474 0.718 -7.192 1.00 88.94 87 TRP A O 1
ATOM 691 N N . LEU A 1 88 ? 10.363 -0.352 -5.558 1.00 87.94 88 LEU A N 1
ATOM 692 C CA . LEU A 1 88 ? 11.547 -0.979 -4.945 1.00 87.94 88 LEU A CA 1
ATOM 693 C C . LEU A 1 88 ? 12.293 -1.880 -5.936 1.00 87.94 88 LEU A C 1
ATOM 695 O O . LEU A 1 88 ? 13.524 -1.891 -5.960 1.00 87.94 88 LEU A O 1
ATOM 699 N N . TYR A 1 89 ? 11.552 -2.611 -6.771 1.00 85.44 89 TYR A N 1
ATOM 700 C CA . TYR A 1 89 ? 12.122 -3.421 -7.841 1.00 85.44 89 TYR A CA 1
ATOM 701 C C . TYR A 1 89 ? 12.870 -2.562 -8.868 1.00 85.44 89 TYR A C 1
ATOM 703 O O . TYR A 1 89 ? 14.009 -2.869 -9.218 1.00 85.44 89 TYR A O 1
ATOM 711 N N . LEU A 1 90 ? 12.263 -1.466 -9.332 1.00 86.56 90 LEU A N 1
ATOM 712 C CA . LEU A 1 90 ? 12.901 -0.560 -10.286 1.00 86.56 90 LEU A CA 1
ATOM 713 C C . LEU A 1 90 ? 14.151 0.120 -9.701 1.00 86.56 90 LEU A C 1
ATOM 715 O O . LEU A 1 90 ? 15.113 0.347 -10.435 1.00 86.56 90 LEU A O 1
ATOM 719 N N . GLU A 1 91 ? 14.167 0.428 -8.401 1.00 87.62 91 GLU A N 1
ATOM 720 C CA . GLU A 1 91 ? 15.363 0.946 -7.727 1.00 87.62 91 GLU A CA 1
ATOM 721 C C . GLU A 1 91 ? 16.491 -0.085 -7.690 1.00 87.62 91 GLU A C 1
ATOM 723 O O . GLU A 1 91 ? 17.608 0.220 -8.104 1.00 87.62 91 GLU A O 1
ATOM 728 N N . ALA A 1 92 ? 16.201 -1.316 -7.260 1.00 85.69 92 ALA A N 1
ATOM 729 C CA . ALA A 1 92 ? 17.187 -2.396 -7.241 1.00 85.69 92 ALA A CA 1
ATOM 730 C C . ALA A 1 92 ? 17.728 -2.685 -8.653 1.00 85.69 92 ALA A C 1
ATOM 732 O O . ALA A 1 92 ? 18.925 -2.896 -8.852 1.00 85.69 92 ALA A O 1
ATOM 733 N N . LEU A 1 93 ? 16.852 -2.624 -9.659 1.00 83.81 93 LEU A N 1
ATOM 734 C CA . LEU A 1 93 ? 17.231 -2.751 -11.057 1.00 83.81 93 LEU A CA 1
ATOM 735 C C . LEU A 1 93 ? 18.194 -1.636 -11.482 1.00 83.81 93 LEU A C 1
ATOM 737 O O . LEU A 1 93 ? 19.220 -1.921 -12.096 1.00 83.81 93 LEU A O 1
ATOM 741 N N . LEU A 1 94 ? 17.897 -0.384 -11.131 1.00 86.06 94 LEU A N 1
ATOM 742 C CA . LEU A 1 94 ? 18.767 0.755 -11.414 1.00 86.06 94 LEU A CA 1
ATOM 743 C C . LEU A 1 94 ? 20.138 0.616 -10.735 1.00 86.06 94 LEU A C 1
ATOM 745 O O . LEU A 1 94 ? 21.151 0.904 -11.363 1.00 86.06 94 LEU A O 1
ATOM 749 N N . GLU A 1 95 ? 20.174 0.148 -9.486 1.00 85.62 95 GLU A N 1
ATOM 750 C CA . GLU A 1 95 ? 21.406 -0.104 -8.723 1.00 85.62 95 GLU A CA 1
ATOM 751 C C . GLU A 1 95 ? 22.252 -1.241 -9.323 1.00 85.62 95 GLU A C 1
ATOM 753 O O . GLU A 1 95 ? 23.479 -1.221 -9.224 1.00 85.62 95 GLU A O 1
ATOM 758 N N . SER A 1 96 ? 21.611 -2.222 -9.969 1.00 81.69 96 SER A N 1
ATOM 759 C CA . SER A 1 96 ? 22.291 -3.355 -10.611 1.00 81.69 96 SER A CA 1
ATOM 760 C C . SER A 1 96 ? 22.959 -3.006 -11.947 1.00 81.69 96 SER A C 1
ATOM 762 O O . SER A 1 96 ? 23.848 -3.729 -12.407 1.00 81.69 96 SER A O 1
ATOM 764 N N . ILE A 1 97 ? 22.548 -1.904 -12.583 1.00 80.50 97 ILE A N 1
ATOM 765 C CA . ILE A 1 97 ? 23.145 -1.431 -13.830 1.00 80.50 97 ILE A CA 1
ATOM 766 C C . ILE A 1 97 ? 24.513 -0.826 -13.499 1.00 80.50 97 ILE A C 1
ATOM 768 O O . ILE A 1 97 ? 24.619 0.289 -12.998 1.00 80.50 97 ILE A O 1
ATOM 772 N N . GLY A 1 98 ? 25.579 -1.591 -13.752 1.00 65.75 98 GLY A N 1
ATOM 773 C CA . GLY A 1 98 ? 26.958 -1.115 -13.616 1.00 65.75 98 GLY A CA 1
ATOM 774 C C . GLY A 1 98 ? 27.291 0.050 -14.564 1.00 65.75 98 GLY A C 1
ATOM 775 O O . GLY A 1 98 ? 26.571 0.317 -15.520 1.00 65.75 98 GLY A O 1
ATOM 776 N N . ASN A 1 99 ? 28.427 0.715 -14.325 1.00 59.53 99 ASN A N 1
ATOM 777 C CA . ASN A 1 99 ? 28.886 1.943 -15.008 1.00 59.53 99 ASN A CA 1
ATOM 778 C C . ASN A 1 99 ? 29.261 1.803 -16.512 1.00 59.53 99 ASN A C 1
ATOM 780 O O . ASN A 1 99 ? 30.021 2.626 -17.027 1.00 59.53 99 ASN A O 1
ATOM 784 N N . ASP A 1 100 ? 28.785 0.788 -17.236 1.00 58.94 100 ASP A N 1
ATOM 785 C CA . ASP A 1 100 ? 29.178 0.553 -18.634 1.00 58.94 100 ASP A CA 1
ATOM 786 C C . ASP A 1 100 ? 28.349 1.385 -19.627 1.00 58.94 100 ASP A C 1
ATOM 788 O O . ASP A 1 100 ? 27.127 1.470 -19.539 1.00 58.94 100 ASP A O 1
ATOM 792 N N . SER A 1 101 ? 28.999 1.980 -20.632 1.00 54.47 101 SER A N 1
ATOM 793 C CA . SER A 1 101 ? 28.406 2.984 -21.537 1.00 54.47 101 SER A CA 1
ATOM 794 C C . SER A 1 101 ? 27.294 2.480 -22.474 1.00 54.47 101 SER A C 1
ATOM 796 O O . SER A 1 101 ? 26.599 3.297 -23.069 1.00 54.47 101 SER A O 1
ATOM 798 N N . GLU A 1 102 ? 27.098 1.164 -22.613 1.00 58.03 102 GLU A N 1
ATOM 799 C CA . GLU A 1 102 ? 25.971 0.560 -23.358 1.00 58.03 102 GLU A CA 1
ATOM 800 C C . GLU A 1 102 ? 24.647 0.554 -22.564 1.00 58.03 102 GLU A C 1
ATOM 802 O O . GLU A 1 102 ? 23.601 0.147 -23.073 1.00 58.03 102 GLU A O 1
ATOM 807 N N . THR A 1 103 ? 24.667 1.013 -21.310 1.00 62.34 103 THR A N 1
ATOM 808 C CA . THR A 1 103 ? 23.517 0.952 -20.399 1.00 62.34 103 THR A CA 1
ATOM 809 C C . THR A 1 103 ? 22.642 2.210 -20.382 1.00 62.34 103 THR A C 1
ATOM 811 O O . THR A 1 103 ? 21.571 2.178 -19.774 1.00 62.34 103 THR A O 1
ATOM 814 N N . SER A 1 104 ? 23.013 3.289 -21.091 1.00 70.69 104 SER A N 1
ATOM 815 C CA . SER A 1 104 ? 22.361 4.604 -20.932 1.00 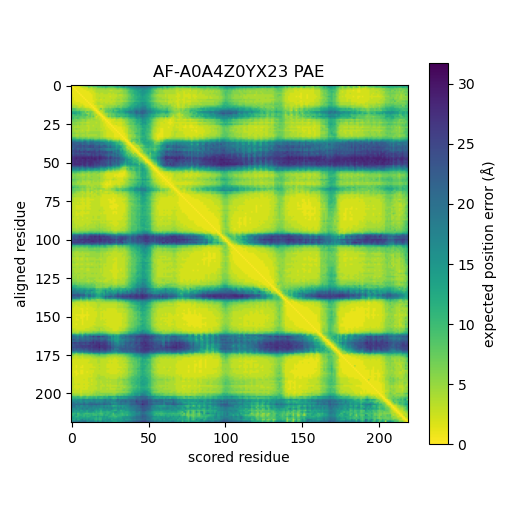70.69 104 SER A CA 1
ATOM 816 C C . SER A 1 104 ? 20.867 4.610 -21.267 1.00 70.69 104 SER A C 1
ATOM 818 O O . SER A 1 104 ? 20.085 5.273 -20.587 1.00 70.69 104 SER A O 1
ATOM 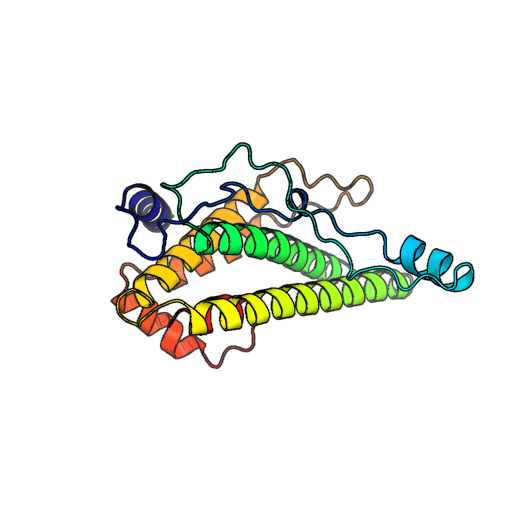820 N N . ASP A 1 105 ? 20.445 3.861 -22.290 1.00 80.44 105 ASP A N 1
ATOM 821 C CA . ASP A 1 105 ? 19.037 3.813 -22.705 1.00 80.44 105 ASP A CA 1
ATOM 822 C C . ASP A 1 105 ? 18.184 2.983 -21.739 1.00 80.44 105 ASP A C 1
ATOM 824 O O . ASP A 1 105 ? 17.054 3.365 -21.421 1.00 80.44 105 ASP A O 1
ATOM 828 N N . LYS A 1 106 ? 18.738 1.881 -21.213 1.00 81.81 106 LYS A N 1
ATOM 829 C CA . LYS A 1 106 ? 18.080 1.059 -20.186 1.00 81.81 106 LYS A CA 1
ATOM 830 C C . LYS A 1 106 ? 17.959 1.829 -18.876 1.00 81.81 106 LYS A C 1
ATOM 832 O O . LYS A 1 106 ? 16.869 1.899 -18.315 1.00 81.81 106 LYS A O 1
ATOM 837 N N . GLU A 1 107 ? 19.046 2.460 -18.437 1.00 86.44 107 GLU A N 1
ATOM 838 C CA 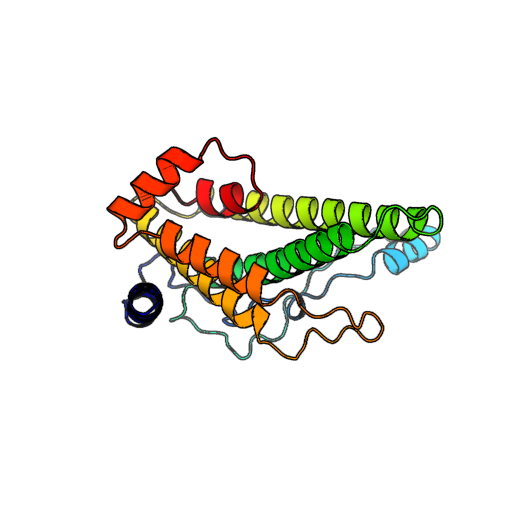. GLU A 1 107 ? 19.071 3.318 -17.254 1.00 86.44 107 GLU A CA 1
ATOM 839 C C . GLU A 1 107 ? 18.049 4.458 -17.384 1.00 86.44 107 GLU A C 1
ATOM 841 O O . GLU A 1 107 ? 17.235 4.678 -16.486 1.00 86.44 107 GLU A O 1
ATOM 846 N N . SER A 1 108 ? 18.020 5.142 -18.536 1.00 88.31 108 SER A N 1
ATOM 847 C CA . SER A 1 108 ? 17.031 6.186 -18.828 1.00 88.31 108 SER A CA 1
ATOM 848 C C . SER A 1 108 ? 15.597 5.654 -18.759 1.00 88.31 108 SER A C 1
ATOM 850 O O . SER A 1 108 ? 14.725 6.309 -18.185 1.00 88.31 108 SER A O 1
ATOM 852 N N . GLY A 1 109 ? 15.346 4.464 -19.314 1.00 88.38 109 GLY A N 1
ATOM 853 C CA . GLY A 1 109 ? 14.047 3.795 -19.253 1.00 88.38 109 GLY A CA 1
ATOM 854 C C . GLY A 1 109 ? 13.592 3.522 -17.819 1.00 88.38 109 GLY A C 1
ATOM 855 O O . GLY A 1 109 ? 12.472 3.876 -17.456 1.00 88.38 109 GLY A O 1
ATOM 856 N N . ILE A 1 110 ? 14.476 2.981 -16.978 1.00 88.56 110 ILE A N 1
ATOM 857 C CA . ILE A 1 110 ? 14.173 2.673 -15.572 1.00 88.56 110 ILE A CA 1
ATOM 858 C C . ILE A 1 110 ? 13.954 3.948 -14.763 1.00 88.56 110 ILE A C 1
ATOM 860 O O . ILE A 1 110 ? 12.988 4.035 -14.010 1.00 88.56 110 ILE A O 1
ATOM 864 N N . ARG A 1 111 ? 14.780 4.982 -14.959 1.00 90.25 111 ARG A N 1
ATOM 865 C CA . ARG A 1 111 ? 14.581 6.287 -14.306 1.00 90.25 111 ARG A CA 1
ATOM 866 C C . ARG A 1 111 ? 13.234 6.910 -14.671 1.00 90.25 111 ARG A C 1
ATOM 868 O O . ARG A 1 111 ? 12.570 7.473 -13.804 1.00 90.25 111 ARG A O 1
ATOM 875 N N . LYS A 1 112 ? 12.806 6.793 -15.933 1.00 90.62 112 LYS A N 1
ATOM 876 C CA . LYS A 1 112 ? 11.468 7.228 -16.364 1.00 90.62 112 LYS A CA 1
ATOM 877 C C . LYS A 1 112 ? 10.372 6.398 -15.699 1.00 90.62 112 LYS A C 1
ATOM 879 O O . LYS A 1 112 ? 9.412 6.982 -15.209 1.00 90.62 112 LYS A O 1
ATOM 884 N N . ALA A 1 113 ? 10.522 5.075 -15.643 1.00 88.69 113 ALA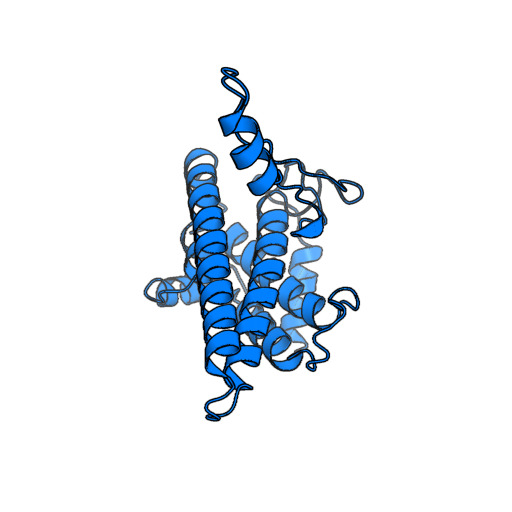 A N 1
ATOM 885 C CA . ALA A 1 113 ? 9.566 4.194 -14.974 1.00 88.69 113 ALA A CA 1
ATOM 886 C C . ALA A 1 113 ? 9.440 4.517 -13.474 1.00 88.69 113 ALA A C 1
ATOM 888 O O . ALA A 1 113 ? 8.325 4.630 -12.971 1.00 88.69 113 ALA A O 1
ATOM 889 N N . LEU A 1 114 ? 10.560 4.766 -12.783 1.00 89.00 114 LEU A N 1
ATOM 890 C CA . LEU A 1 114 ? 10.588 5.223 -11.389 1.00 89.00 114 LEU A CA 1
ATOM 891 C C . LEU A 1 114 ? 9.843 6.545 -11.217 1.00 89.00 114 LEU A C 1
ATOM 893 O O . LEU A 1 114 ? 9.003 6.657 -10.330 1.00 89.00 114 LEU A O 1
ATOM 897 N N . ALA A 1 115 ? 10.119 7.532 -12.075 1.00 89.31 115 ALA A N 1
ATOM 898 C CA . ALA A 1 115 ? 9.482 8.844 -12.002 1.00 89.31 115 ALA A CA 1
ATOM 899 C C . ALA A 1 115 ? 7.967 8.778 -12.257 1.00 89.31 115 ALA A C 1
ATOM 901 O O . ALA A 1 115 ? 7.201 9.445 -11.566 1.00 89.31 115 ALA A O 1
ATOM 902 N N . VAL A 1 116 ? 7.526 7.967 -13.225 1.00 89.06 116 VAL A N 1
ATOM 903 C CA . VAL A 1 116 ? 6.097 7.767 -13.514 1.00 89.06 116 VAL A CA 1
ATOM 904 C C . VAL A 1 116 ? 5.414 7.018 -12.372 1.00 89.06 116 VAL A C 1
ATOM 906 O O . VAL A 1 116 ? 4.336 7.427 -11.952 1.00 89.06 116 VAL A O 1
ATOM 909 N N . THR A 1 117 ? 6.045 5.968 -11.842 1.00 87.50 117 THR A N 1
ATOM 910 C CA . THR A 1 117 ? 5.518 5.202 -10.702 1.00 87.50 117 THR A CA 1
ATOM 911 C C . THR A 1 117 ? 5.397 6.089 -9.464 1.00 87.50 117 THR A C 1
ATOM 913 O O . THR A 1 117 ? 4.338 6.109 -8.845 1.00 87.50 117 THR A O 1
ATOM 916 N N . ASP A 1 118 ? 6.427 6.885 -9.146 1.00 87.19 118 ASP A N 1
ATOM 917 C CA . ASP A 1 118 ? 6.377 7.880 -8.068 1.00 87.19 118 ASP A CA 1
ATOM 918 C C . AS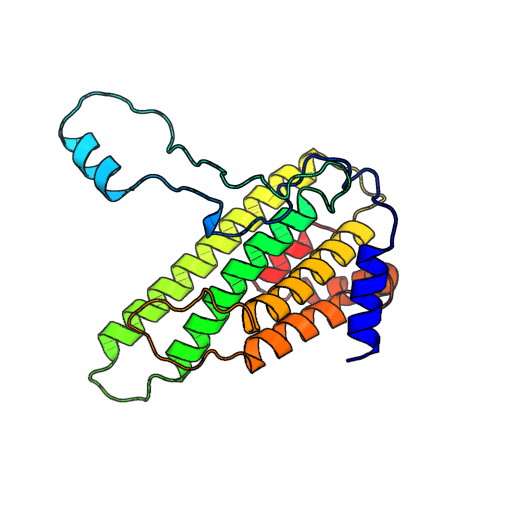P A 1 118 ? 5.205 8.839 -8.290 1.00 87.19 118 ASP A C 1
ATOM 920 O O . ASP A 1 118 ? 4.298 8.882 -7.461 1.00 87.19 118 ASP A O 1
ATOM 924 N N . ALA A 1 119 ? 5.149 9.523 -9.436 1.00 87.06 119 ALA A N 1
ATOM 925 C CA . ALA A 1 119 ? 4.094 10.489 -9.729 1.00 87.06 119 ALA A CA 1
ATOM 926 C C . ALA A 1 119 ? 2.683 9.881 -9.637 1.00 87.06 119 ALA A C 1
ATOM 928 O O . ALA A 1 119 ? 1.774 10.523 -9.106 1.00 87.06 119 ALA A O 1
ATOM 929 N N . PHE A 1 120 ? 2.505 8.646 -10.111 1.00 87.00 120 PHE A N 1
ATOM 930 C CA . PHE A 1 120 ? 1.230 7.939 -10.055 1.00 87.00 120 PHE A CA 1
ATOM 931 C C . PHE A 1 120 ? 0.811 7.649 -8.612 1.00 87.00 120 PHE A C 1
ATOM 933 O O . PHE A 1 120 ? -0.299 8.010 -8.218 1.00 87.00 120 PHE A O 1
ATOM 940 N N . ILE A 1 121 ? 1.714 7.094 -7.795 1.00 87.75 121 ILE A N 1
ATOM 941 C CA . ILE A 1 121 ? 1.415 6.828 -6.386 1.00 87.75 121 ILE A CA 1
ATOM 942 C C . ILE A 1 121 ? 1.101 8.136 -5.647 1.00 87.75 121 ILE A C 1
ATOM 944 O O . ILE A 1 121 ? 0.125 8.199 -4.901 1.00 87.75 121 ILE A O 1
ATOM 948 N N . ARG A 1 122 ? 1.878 9.206 -5.877 1.00 85.38 122 ARG A N 1
ATOM 949 C CA . ARG A 1 122 ? 1.607 10.518 -5.264 1.00 85.38 122 ARG A CA 1
ATOM 950 C C . ARG A 1 122 ? 0.218 11.030 -5.622 1.00 85.38 122 ARG A C 1
ATOM 952 O O . ARG A 1 122 ? -0.507 11.458 -4.730 1.00 85.38 122 ARG A O 1
ATOM 959 N N . GLY A 1 123 ? -0.146 10.966 -6.903 1.00 86.69 123 GLY A N 1
ATOM 960 C CA . GLY A 1 123 ? -1.458 11.390 -7.385 1.00 86.69 123 GLY A CA 1
ATOM 961 C C . GLY A 1 123 ? -2.589 10.647 -6.678 1.00 86.69 123 GLY A C 1
ATOM 962 O O . GLY A 1 123 ? -3.496 11.280 -6.147 1.00 86.69 123 GLY A O 1
ATOM 963 N N . ILE A 1 124 ? -2.481 9.321 -6.582 1.00 86.12 124 ILE A N 1
ATOM 964 C CA . ILE A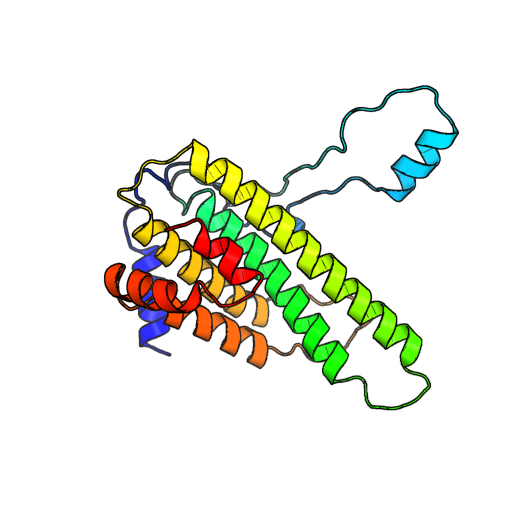 1 124 ? -3.456 8.478 -5.882 1.00 86.12 124 ILE A CA 1
ATOM 965 C C . ILE A 1 124 ? -3.555 8.840 -4.398 1.00 86.12 124 ILE A C 1
ATOM 967 O O . ILE A 1 124 ? -4.658 9.065 -3.904 1.00 86.12 124 ILE A O 1
ATOM 971 N N . CYS A 1 125 ? -2.428 8.944 -3.688 1.00 84.69 125 CYS A N 1
ATOM 972 C CA . CYS A 1 125 ? -2.420 9.294 -2.266 1.00 84.69 125 CYS A CA 1
ATOM 973 C C . CYS A 1 125 ? -3.029 10.682 -2.015 1.00 84.69 125 CYS A C 1
ATOM 975 O O . CYS A 1 125 ? -3.786 10.856 -1.064 1.00 84.69 125 CYS A O 1
ATOM 977 N N . MET A 1 126 ? -2.738 11.663 -2.876 1.00 82.69 126 MET A N 1
ATOM 978 C CA . MET A 1 126 ? -3.314 13.007 -2.782 1.00 82.69 126 MET A CA 1
ATOM 979 C C . MET A 1 126 ? -4.824 13.000 -3.031 1.00 82.69 126 MET A C 1
ATOM 981 O O . MET A 1 126 ? -5.574 13.567 -2.240 1.00 82.69 126 MET A O 1
ATOM 985 N N . SER A 1 127 ? -5.293 12.327 -4.085 1.00 84.00 127 SER A N 1
ATOM 986 C CA . SER A 1 127 ? -6.729 12.207 -4.359 1.00 84.00 127 SER A CA 1
ATOM 987 C C . SER A 1 127 ? -7.460 11.469 -3.239 1.00 84.00 127 SER A C 1
ATOM 989 O O . SER A 1 127 ? -8.550 11.873 -2.836 1.00 84.00 127 SER A O 1
ATOM 991 N N . TYR A 1 128 ? -6.847 10.421 -2.687 1.00 82.25 128 TYR A N 1
ATOM 992 C CA . TYR A 1 128 ? -7.408 9.680 -1.565 1.00 82.25 128 TYR A CA 1
ATOM 993 C C . TYR A 1 128 ? -7.537 10.552 -0.309 1.00 82.25 128 TYR A C 1
ATOM 995 O O . TYR A 1 128 ? -8.584 10.571 0.340 1.00 82.25 128 TYR A O 1
ATOM 1003 N N . ALA A 1 129 ? -6.512 11.349 -0.012 1.00 76.56 129 ALA A N 1
ATOM 1004 C CA . ALA A 1 129 ? -6.531 12.300 1.089 1.00 76.56 129 ALA A CA 1
ATOM 1005 C C . ALA A 1 129 ? -7.640 13.349 0.961 1.00 76.56 129 ALA A C 1
ATOM 1007 O O . ALA A 1 129 ? -8.339 13.636 1.933 1.00 76.56 129 ALA A O 1
ATOM 1008 N N . GLU A 1 130 ? -7.843 13.899 -0.239 1.00 76.44 130 GLU A N 1
ATOM 1009 C CA . GLU A 1 130 ? -8.923 14.858 -0.493 1.00 76.44 130 GLU A CA 1
ATOM 1010 C C . GLU A 1 130 ? -10.308 14.264 -0.211 1.00 76.44 130 GLU A C 1
ATOM 1012 O O . GLU A 1 130 ? -11.187 14.965 0.301 1.00 76.44 130 GLU A O 1
ATOM 1017 N N . VAL A 1 131 ? -10.507 12.978 -0.517 1.00 75.38 131 VAL A N 1
ATOM 1018 C CA . VAL A 1 131 ? -11.748 12.259 -0.203 1.00 75.38 131 VAL A CA 1
ATOM 1019 C C . VAL A 1 131 ? -11.883 12.065 1.307 1.00 75.38 131 VAL A C 1
ATOM 1021 O O . VAL A 1 131 ? -12.928 12.412 1.867 1.00 75.38 131 VAL A O 1
ATOM 1024 N N . LEU A 1 132 ? -10.829 11.584 1.975 1.00 71.69 132 LEU A N 1
ATOM 1025 C CA . LEU A 1 132 ? -10.818 11.307 3.415 1.00 71.69 132 LEU A CA 1
ATOM 1026 C C . LEU A 1 132 ? -11.115 12.542 4.272 1.00 71.69 132 LEU A C 1
ATOM 1028 O O . LEU A 1 132 ? -11.972 12.471 5.158 1.00 71.69 132 LEU A O 1
ATOM 1032 N N . ILE A 1 133 ? -10.472 13.678 3.974 1.00 65.12 133 ILE A N 1
ATOM 1033 C CA . ILE A 1 133 ? -10.664 14.954 4.691 1.00 65.12 133 ILE A CA 1
ATOM 1034 C C . ILE A 1 133 ? -12.140 15.378 4.682 1.00 65.12 133 ILE A C 1
ATOM 1036 O O . ILE A 1 133 ? -12.628 15.992 5.629 1.00 65.12 133 ILE A O 1
ATOM 1040 N N . ARG A 1 134 ? -12.878 15.048 3.616 1.00 58.62 134 ARG A N 1
ATOM 1041 C CA . ARG A 1 134 ? -14.286 15.434 3.459 1.00 58.62 134 ARG A CA 1
ATOM 1042 C C . ARG A 1 134 ? -15.263 14.502 4.172 1.00 58.62 134 ARG A C 1
ATOM 1044 O O . ARG A 1 134 ? -16.400 14.911 4.391 1.00 58.62 134 ARG A O 1
ATOM 1051 N N . THR A 1 135 ? -14.872 13.267 4.493 1.00 57.59 135 THR A N 1
ATOM 1052 C CA . THR A 1 135 ? -15.826 12.221 4.907 1.00 57.59 135 THR A CA 1
ATOM 1053 C C . THR A 1 135 ? -15.781 11.836 6.381 1.00 57.59 135 THR A C 1
ATOM 1055 O O . THR A 1 135 ? -16.767 11.279 6.863 1.00 57.59 135 THR A O 1
ATOM 1058 N N . PHE A 1 136 ? -14.706 12.113 7.128 1.00 54.81 136 PHE A N 1
ATOM 1059 C CA . PHE A 1 136 ? -14.533 11.490 8.446 1.00 54.81 136 PHE A CA 1
ATOM 1060 C C . PHE A 1 136 ? -14.054 12.449 9.549 1.00 54.81 136 PHE A C 1
ATOM 1062 O O . PHE A 1 136 ? -13.057 13.144 9.396 1.00 54.81 136 PHE A O 1
ATOM 1069 N N . ALA A 1 137 ? -14.775 12.462 10.680 1.00 51.91 137 ALA A N 1
ATOM 1070 C CA . ALA A 1 137 ? -14.433 13.213 11.892 1.00 51.91 137 ALA A CA 1
ATOM 1071 C C . ALA A 1 137 ? -13.381 12.482 12.761 1.00 51.91 137 ALA A C 1
ATOM 1073 O O . ALA A 1 137 ? -13.184 11.275 12.642 1.00 51.91 137 ALA A O 1
ATOM 1074 N N . SER A 1 138 ? -12.700 13.247 13.617 1.00 58.47 138 SER A N 1
ATOM 1075 C CA . SER A 1 138 ? -11.316 13.065 14.091 1.00 58.47 138 SER A CA 1
ATOM 1076 C C . SER A 1 138 ? -11.027 11.996 15.160 1.00 58.47 138 SER A C 1
ATOM 1078 O O . SER A 1 138 ? -9.883 11.888 15.588 1.00 58.47 138 SER A O 1
ATOM 1080 N N . ASP A 1 139 ? -11.997 11.224 15.648 1.00 59.78 139 ASP A N 1
ATOM 1081 C CA . ASP A 1 139 ? -11.793 10.352 16.823 1.00 59.78 139 ASP A CA 1
ATOM 1082 C C . ASP A 1 139 ? -11.159 8.980 16.512 1.00 59.78 139 ASP A C 1
ATOM 1084 O O . ASP A 1 139 ? -10.618 8.337 17.409 1.00 59.78 139 ASP A O 1
ATOM 1088 N N . VAL A 1 140 ? -11.143 8.558 15.244 1.00 76.25 140 VAL A N 1
ATOM 1089 C CA . VAL A 1 140 ? -10.589 7.261 14.793 1.00 76.25 140 VAL A CA 1
ATOM 1090 C C . VAL A 1 140 ? -9.383 7.384 13.850 1.00 76.25 140 VAL A C 1
ATOM 1092 O O . VAL A 1 140 ? -8.950 6.387 13.273 1.00 76.25 140 VAL A O 1
ATOM 1095 N N . MET A 1 141 ? -8.806 8.579 13.685 1.00 77.88 141 MET A N 1
ATOM 1096 C CA . MET A 1 141 ? -7.698 8.800 12.739 1.00 77.88 141 MET A CA 1
ATOM 1097 C C . MET A 1 141 ? -6.440 8.008 13.104 1.00 77.88 141 MET A C 1
ATOM 1099 O O . MET A 1 141 ? -5.947 7.238 12.286 1.00 77.88 141 MET A O 1
ATOM 1103 N N . GLY A 1 142 ? -5.995 8.058 14.363 1.00 82.06 142 GLY A N 1
ATOM 1104 C CA . GLY A 1 142 ? -4.826 7.282 14.796 1.00 82.06 142 GLY A CA 1
ATOM 1105 C C . GLY A 1 142 ? -4.978 5.766 14.598 1.00 82.06 142 GLY A C 1
ATOM 1106 O O . GLY A 1 142 ? -4.013 5.092 14.241 1.00 82.06 142 GLY A O 1
ATOM 1107 N N . GLN A 1 143 ? -6.192 5.227 14.763 1.00 86.44 143 GLN A N 1
ATOM 1108 C CA . GLN A 1 143 ? -6.477 3.812 14.489 1.00 86.44 143 GLN A CA 1
ATOM 1109 C C . GLN A 1 143 ? -6.392 3.495 12.995 1.00 86.44 143 GLN A C 1
ATOM 1111 O O . GLN A 1 143 ? -5.785 2.494 12.625 1.00 86.44 143 GLN A O 1
ATOM 1116 N N . ARG A 1 144 ? -6.931 4.365 12.133 1.00 85.00 144 ARG A N 1
ATOM 1117 C CA . ARG A 1 144 ? -6.825 4.219 10.672 1.00 85.00 144 ARG A CA 1
ATOM 1118 C C . ARG A 1 144 ? -5.393 4.283 10.199 1.00 85.00 144 ARG A C 1
ATOM 1120 O O . ARG A 1 144 ? -4.994 3.435 9.410 1.00 85.00 144 ARG A O 1
ATOM 1127 N N . LEU A 1 145 ? -4.631 5.262 10.680 1.00 86.19 145 LEU A N 1
ATOM 1128 C CA . LEU A 1 145 ? -3.210 5.378 10.391 1.00 86.19 145 LEU A CA 1
ATOM 1129 C C . LEU A 1 145 ? -2.506 4.070 10.742 1.00 86.19 145 LEU A C 1
ATOM 1131 O O . LEU A 1 145 ? -1.907 3.448 9.869 1.00 86.19 145 LEU A O 1
ATOM 1135 N N . ARG A 1 146 ? -2.641 3.612 11.993 1.00 89.69 146 ARG A N 1
ATOM 1136 C CA . ARG A 1 146 ? -2.009 2.372 12.449 1.00 89.69 146 ARG A CA 1
ATOM 1137 C C . ARG A 1 146 ? -2.422 1.173 11.594 1.00 89.69 146 ARG A C 1
ATOM 1139 O O . ARG A 1 146 ? -1.546 0.456 11.121 1.00 89.69 146 ARG A O 1
ATOM 1146 N N . SER A 1 147 ? -3.719 0.984 11.358 1.00 90.88 147 SER A N 1
ATOM 1147 C CA . SER A 1 147 ? -4.246 -0.109 10.532 1.00 90.88 147 SER A CA 1
ATOM 1148 C C . SER A 1 147 ? -3.675 -0.077 9.112 1.00 90.88 147 SER A C 1
ATOM 1150 O O . SER A 1 147 ? -3.095 -1.057 8.654 1.00 90.88 147 SER A O 1
ATOM 1152 N N . THR A 1 148 ? -3.738 1.078 8.446 1.00 89.94 148 THR A N 1
ATOM 1153 C CA . THR A 1 148 ? -3.249 1.251 7.069 1.00 89.94 148 THR A CA 1
ATOM 1154 C C . THR A 1 148 ? -1.752 0.951 6.984 1.00 89.94 148 THR A C 1
ATOM 1156 O O . THR A 1 148 ? -1.318 0.275 6.058 1.00 89.94 148 THR A O 1
ATOM 1159 N N . VAL A 1 149 ? -0.952 1.395 7.963 1.00 91.81 149 VAL A N 1
ATOM 1160 C CA . VAL A 1 149 ? 0.494 1.113 8.012 1.00 91.81 149 VAL A CA 1
ATOM 1161 C C . VAL A 1 149 ? 0.765 -0.382 8.206 1.00 91.81 149 VAL A C 1
ATOM 1163 O O . VAL A 1 149 ? 1.680 -0.920 7.577 1.00 91.81 149 VAL A O 1
ATOM 1166 N N . ILE A 1 150 ? -0.022 -1.067 9.043 1.00 94.69 150 ILE A N 1
ATOM 1167 C CA . ILE A 1 150 ? 0.109 -2.517 9.247 1.00 94.69 150 ILE A CA 1
ATOM 1168 C C . ILE A 1 150 ? -0.223 -3.269 7.961 1.00 94.69 150 ILE A C 1
ATOM 1170 O O . ILE A 1 150 ? 0.580 -4.087 7.515 1.00 94.69 150 ILE A O 1
ATOM 1174 N N . LEU A 1 151 ? -1.368 -2.968 7.346 1.00 93.69 151 LEU A N 1
ATOM 1175 C CA . LEU A 1 151 ? -1.819 -3.617 6.115 1.00 93.69 151 LEU A CA 1
ATOM 1176 C C . LEU A 1 151 ? -0.838 -3.371 4.967 1.00 93.69 151 LEU A C 1
ATOM 1178 O O . LEU A 1 151 ? -0.471 -4.311 4.270 1.00 93.69 151 LEU A O 1
ATOM 1182 N N . PHE A 1 152 ? -0.324 -2.147 4.844 1.00 94.12 152 PHE A N 1
ATOM 1183 C CA . PHE A 1 152 ? 0.707 -1.798 3.871 1.00 94.12 152 PHE A CA 1
ATOM 1184 C C . PHE A 1 152 ? 1.996 -2.603 4.084 1.00 94.12 152 PHE A C 1
ATOM 1186 O O . PHE A 1 152 ? 2.555 -3.165 3.142 1.00 94.12 152 PHE A O 1
ATOM 1193 N N . GLY A 1 153 ? 2.481 -2.677 5.329 1.00 94.56 153 GLY A N 1
ATOM 1194 C CA . GLY A 1 153 ? 3.696 -3.416 5.670 1.00 94.56 153 GLY A CA 1
ATOM 1195 C C . GLY A 1 153 ? 3.557 -4.923 5.444 1.00 94.56 153 GLY A C 1
ATOM 1196 O O . GLY A 1 153 ? 4.461 -5.543 4.884 1.00 94.56 153 GLY A O 1
ATOM 1197 N N . ARG A 1 154 ? 2.411 -5.496 5.832 1.00 95.06 154 ARG A N 1
ATOM 1198 C CA . ARG A 1 154 ? 2.044 -6.897 5.575 1.00 95.06 154 ARG A CA 1
ATOM 1199 C C . ARG A 1 154 ? 1.994 -7.180 4.082 1.00 95.06 154 ARG A C 1
ATOM 1201 O O . ARG A 1 154 ? 2.587 -8.157 3.640 1.00 95.06 154 ARG A O 1
ATOM 1208 N N . GLU A 1 155 ? 1.338 -6.320 3.312 1.00 93.75 155 GLU A N 1
ATOM 1209 C CA . GLU A 1 155 ? 1.215 -6.515 1.872 1.00 93.75 155 GLU A CA 1
ATOM 1210 C C . GLU A 1 155 ? 2.568 -6.409 1.168 1.00 93.75 155 GLU A C 1
ATOM 1212 O O . GLU A 1 155 ? 2.911 -7.266 0.364 1.00 93.75 155 GLU A O 1
ATOM 1217 N N . THR A 1 156 ? 3.412 -5.454 1.567 1.00 92.69 156 THR A N 1
ATOM 1218 C CA . THR A 1 156 ? 4.789 -5.344 1.054 1.00 92.69 156 THR A CA 1
ATOM 1219 C C . THR A 1 156 ? 5.587 -6.639 1.284 1.00 92.69 156 THR A C 1
ATOM 1221 O O . THR A 1 156 ? 6.351 -7.060 0.418 1.00 92.69 156 THR A O 1
ATOM 1224 N N . ILE A 1 157 ? 5.404 -7.300 2.437 1.00 93.50 157 ILE A N 1
ATOM 1225 C CA . ILE A 1 157 ? 6.039 -8.596 2.729 1.00 93.50 157 ILE A CA 1
ATOM 1226 C C . ILE A 1 157 ? 5.444 -9.708 1.863 1.00 93.50 157 ILE A C 1
ATOM 1228 O O . ILE A 1 157 ? 6.203 -10.515 1.337 1.00 93.50 157 ILE A O 1
ATOM 1232 N N . ASN A 1 158 ? 4.121 -9.774 1.707 1.00 91.69 158 ASN A N 1
ATOM 1233 C CA . ASN A 1 158 ? 3.488 -10.820 0.900 1.00 91.69 158 ASN A CA 1
ATOM 1234 C C . ASN A 1 158 ? 3.916 -10.754 -0.559 1.00 91.69 158 ASN A C 1
ATOM 1236 O O . ASN A 1 158 ? 4.291 -11.775 -1.127 1.00 91.69 158 ASN A O 1
ATOM 1240 N N . GLN A 1 159 ? 3.947 -9.548 -1.121 1.00 87.62 159 GLN A N 1
ATOM 1241 C CA . GLN A 1 159 ? 4.376 -9.291 -2.492 1.00 87.62 159 GLN A CA 1
ATOM 1242 C C . GLN A 1 159 ? 5.812 -9.771 -2.757 1.00 87.62 159 GLN A C 1
ATOM 1244 O O . GLN A 1 159 ? 6.132 -10.165 -3.876 1.00 87.62 159 GLN A O 1
ATOM 1249 N N . ALA A 1 160 ? 6.670 -9.835 -1.728 1.00 86.75 160 ALA A N 1
ATOM 1250 C CA . ALA A 1 160 ? 8.003 -10.427 -1.851 1.00 86.75 160 ALA A CA 1
ATOM 1251 C C . ALA A 1 160 ? 7.958 -11.921 -2.231 1.00 86.75 160 ALA A C 1
ATOM 1253 O O . ALA A 1 160 ? 8.875 -12.412 -2.884 1.00 86.75 160 ALA A O 1
ATOM 1254 N N . TYR A 1 161 ? 6.893 -12.633 -1.852 1.00 84.75 161 TYR A N 1
ATOM 1255 C CA . TYR A 1 161 ? 6.729 -14.076 -2.049 1.00 84.75 161 TYR A CA 1
ATOM 1256 C C . TYR A 1 161 ? 5.647 -14.450 -3.077 1.00 84.75 161 TYR A C 1
ATOM 1258 O O . TYR A 1 161 ? 5.495 -15.632 -3.392 1.00 84.75 161 TYR A O 1
ATOM 1266 N N . GLU A 1 162 ? 4.904 -13.490 -3.635 1.00 77.69 162 GLU A N 1
ATOM 1267 C CA . GLU A 1 162 ? 3.879 -13.772 -4.646 1.00 77.69 162 GLU A CA 1
ATOM 1268 C C . GLU A 1 162 ? 4.499 -14.144 -5.989 1.00 77.69 162 GLU A C 1
ATOM 1270 O O . GLU A 1 162 ? 5.130 -13.328 -6.655 1.00 77.69 162 GLU A O 1
ATOM 1275 N N . THR A 1 163 ? 4.308 -15.380 -6.444 1.00 56.25 163 THR A N 1
ATOM 1276 C CA . THR A 1 163 ? 4.934 -15.930 -7.658 1.00 56.25 163 THR A CA 1
ATOM 1277 C C . THR A 1 163 ? 4.506 -15.253 -8.969 1.00 56.25 163 THR A C 1
ATOM 1279 O O . THR A 1 163 ? 5.184 -15.447 -9.970 1.00 56.25 163 THR A O 1
ATOM 1282 N N . ALA A 1 164 ? 3.480 -14.397 -8.982 1.00 55.69 164 ALA A N 1
ATOM 1283 C CA . ALA A 1 164 ? 2.872 -13.838 -10.197 1.00 55.69 164 ALA A CA 1
ATOM 1284 C C . ALA A 1 164 ? 3.629 -12.670 -10.877 1.00 55.69 164 ALA A C 1
ATOM 1286 O O . ALA A 1 164 ? 3.238 -12.255 -11.965 1.00 55.69 164 ALA A O 1
ATOM 1287 N N . TRP A 1 165 ? 4.725 -12.158 -10.303 1.00 54.44 165 TRP A N 1
ATOM 1288 C CA . TRP A 1 165 ? 5.529 -11.071 -10.899 1.00 54.44 165 TRP A CA 1
ATOM 1289 C C . TRP A 1 165 ? 6.482 -11.518 -12.013 1.00 54.44 165 TRP A C 1
ATOM 1291 O O . TRP A 1 165 ? 7.390 -10.768 -12.379 1.00 54.44 165 TRP A O 1
ATOM 1301 N N . ASP A 1 166 ? 6.311 -12.724 -12.550 1.00 49.94 166 ASP A N 1
ATOM 1302 C CA . ASP A 1 166 ? 7.107 -13.233 -13.665 1.00 49.94 166 ASP A CA 1
ATOM 1303 C C . ASP A 1 166 ? 6.726 -12.487 -14.957 1.00 49.94 166 ASP A C 1
ATOM 1305 O O . ASP A 1 166 ? 6.081 -13.009 -15.863 1.00 49.94 166 ASP A O 1
ATOM 1309 N N . LEU A 1 167 ? 7.129 -11.217 -15.034 1.00 49.00 167 LEU A N 1
ATOM 1310 C CA . LEU A 1 167 ? 7.216 -10.456 -16.267 1.00 49.00 167 LEU A CA 1
ATOM 1311 C C . LEU A 1 167 ? 8.242 -11.172 -17.146 1.00 49.00 167 LEU A C 1
ATOM 1313 O O . LEU A 1 167 ? 9.455 -11.012 -16.973 1.00 49.00 167 LEU A O 1
ATOM 1317 N N . GLU A 1 168 ? 7.739 -12.001 -18.061 1.00 38.78 168 GLU A N 1
ATOM 1318 C CA . GLU A 1 168 ? 8.519 -12.661 -19.104 1.00 38.78 168 GLU A CA 1
ATOM 1319 C C . GLU A 1 168 ? 9.538 -11.669 -19.699 1.00 38.78 168 GLU A C 1
ATOM 1321 O O . GLU A 1 168 ? 9.175 -10.692 -20.353 1.00 38.78 168 GLU A O 1
ATOM 1326 N N . GLY A 1 169 ? 10.831 -11.899 -19.446 1.00 41.66 169 GLY A N 1
ATOM 1327 C CA . GLY A 1 169 ? 11.928 -11.142 -20.063 1.00 41.66 169 GLY A CA 1
ATOM 1328 C C . GLY A 1 169 ? 12.886 -10.420 -19.113 1.00 41.66 169 GLY A C 1
ATOM 1329 O O . GLY A 1 169 ? 14.004 -10.123 -19.531 1.00 41.66 169 GLY A O 1
ATOM 1330 N N . TYR A 1 170 ? 12.530 -10.211 -17.842 1.00 42.47 170 TYR A N 1
ATOM 1331 C CA . TYR A 1 170 ? 13.459 -9.691 -16.829 1.00 42.47 170 TYR A CA 1
ATOM 1332 C C . TYR A 1 170 ? 13.701 -10.739 -15.743 1.00 42.47 170 TYR A C 1
ATOM 1334 O O . TYR A 1 170 ? 13.180 -10.652 -14.637 1.00 42.47 170 TYR A O 1
ATOM 1342 N N . ALA A 1 171 ? 14.528 -11.740 -16.062 1.00 39.00 171 ALA A N 1
ATOM 1343 C CA . ALA A 1 171 ? 15.074 -12.681 -15.084 1.00 39.00 171 ALA A CA 1
ATOM 1344 C C . ALA A 1 171 ? 16.110 -11.971 -14.196 1.00 39.00 171 ALA A C 1
ATOM 1346 O O . ALA A 1 171 ? 17.314 -12.193 -14.302 1.00 39.00 171 ALA A O 1
ATOM 1347 N N . ILE A 1 172 ? 15.643 -11.049 -13.364 1.00 49.59 172 ILE A N 1
ATOM 1348 C CA . ILE A 1 172 ? 16.435 -10.392 -12.332 1.00 49.59 172 ILE A CA 1
ATOM 1349 C C . ILE A 1 172 ? 15.809 -10.853 -11.031 1.00 49.59 172 ILE A C 1
ATOM 1351 O O . ILE A 1 172 ? 14.607 -10.684 -10.830 1.00 49.59 172 ILE A O 1
ATOM 1355 N N . SER A 1 173 ? 16.618 -11.525 -10.209 1.00 53.16 173 SER A N 1
ATOM 1356 C CA . SER A 1 173 ? 16.199 -12.042 -8.912 1.00 53.16 173 SER A CA 1
ATOM 1357 C C . SER A 1 173 ? 15.467 -10.940 -8.164 1.00 53.16 173 SER A C 1
ATOM 1359 O O . SER A 1 173 ? 16.033 -9.863 -7.959 1.00 53.16 173 SER A O 1
ATOM 1361 N N . ARG A 1 174 ? 14.214 -11.204 -7.795 1.00 62.69 174 ARG A N 1
ATOM 1362 C CA . ARG A 1 174 ? 13.436 -10.325 -6.927 1.00 62.69 174 ARG A CA 1
ATOM 1363 C C . ARG A 1 174 ? 14.311 -9.946 -5.739 1.00 62.69 174 ARG A C 1
ATOM 1365 O O . ARG A 1 174 ? 14.932 -10.820 -5.133 1.00 62.69 174 ARG A O 1
ATOM 1372 N N . ASP A 1 175 ? 14.380 -8.662 -5.408 1.00 75.88 175 ASP A N 1
ATOM 1373 C CA . ASP A 1 175 ? 15.005 -8.248 -4.153 1.00 75.88 175 ASP A CA 1
ATOM 1374 C C . ASP A 1 175 ? 13.998 -8.462 -3.014 1.00 75.88 175 ASP A C 1
ATOM 1376 O O . ASP A 1 175 ? 13.474 -7.526 -2.405 1.00 75.88 175 ASP A O 1
ATOM 1380 N N . GLU A 1 176 ? 13.673 -9.739 -2.787 1.00 85.19 176 GLU A N 1
ATOM 1381 C CA . GLU A 1 176 ? 12.725 -10.202 -1.770 1.00 85.19 176 GLU A CA 1
ATOM 1382 C C . GLU A 1 176 ? 13.126 -9.645 -0.403 1.00 85.19 176 GLU A C 1
ATOM 1384 O O . GLU A 1 176 ? 12.289 -9.189 0.374 1.00 85.19 176 GLU A O 1
ATOM 1389 N N . ASN A 1 177 ? 14.434 -9.604 -0.137 1.00 88.38 177 ASN A N 1
ATOM 1390 C CA . ASN A 1 177 ? 14.977 -9.070 1.098 1.00 88.38 177 ASN A CA 1
ATOM 1391 C C . ASN A 1 177 ? 14.672 -7.573 1.252 1.00 88.38 177 ASN A C 1
ATOM 1393 O O . ASN A 1 177 ? 14.226 -7.164 2.323 1.00 88.38 177 ASN A O 1
ATOM 1397 N N . ARG A 1 178 ? 14.840 -6.748 0.208 1.00 89.06 178 ARG A N 1
ATOM 1398 C CA . ARG A 1 178 ? 14.484 -5.318 0.265 1.00 89.06 178 ARG A CA 1
ATOM 1399 C C . ARG A 1 178 ? 13.001 -5.108 0.547 1.00 89.06 178 ARG A C 1
ATOM 1401 O O . ARG A 1 178 ? 12.675 -4.276 1.393 1.00 89.06 178 ARG A O 1
ATOM 1408 N N 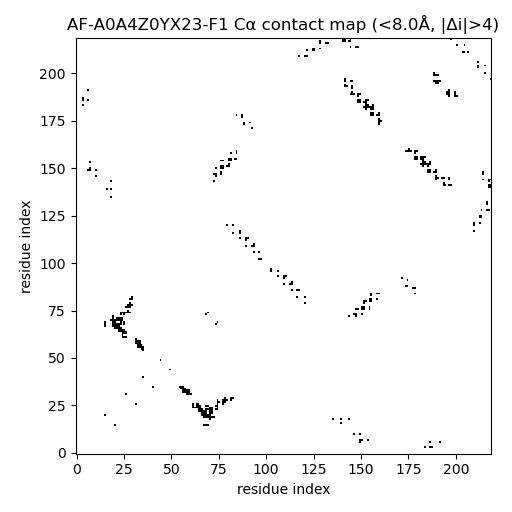. MET A 1 179 ? 12.112 -5.876 -0.085 1.00 91.12 179 MET A N 1
ATOM 1409 C CA . MET A 1 179 ? 10.668 -5.805 0.181 1.00 91.12 179 MET A CA 1
ATOM 1410 C C . MET A 1 179 ? 10.331 -6.236 1.615 1.00 91.12 179 MET A C 1
ATOM 1412 O O . MET A 1 179 ? 9.635 -5.515 2.329 1.00 91.12 179 MET A O 1
ATOM 1416 N N . VAL A 1 180 ? 10.892 -7.353 2.090 1.00 93.19 180 VAL A N 1
ATOM 1417 C CA . VAL A 1 180 ? 10.694 -7.835 3.467 1.00 93.19 180 VAL A CA 1
ATOM 1418 C C . VAL A 1 180 ? 11.205 -6.820 4.492 1.00 93.19 180 VAL A C 1
ATOM 1420 O O . VAL A 1 180 ? 10.521 -6.532 5.477 1.00 93.19 180 VAL A O 1
ATOM 1423 N N . VAL A 1 181 ? 12.388 -6.243 4.267 1.00 93.81 181 VAL A N 1
ATOM 1424 C CA . VAL A 1 181 ? 12.975 -5.219 5.141 1.00 93.81 181 VAL A CA 1
ATOM 1425 C C . VAL A 1 181 ? 12.117 -3.954 5.149 1.00 93.81 181 VAL A C 1
ATOM 1427 O O . VAL A 1 181 ? 11.844 -3.430 6.233 1.00 93.81 181 VAL A O 1
ATOM 1430 N N . ALA A 1 182 ? 11.655 -3.492 3.983 1.00 92.31 182 ALA A N 1
ATOM 1431 C CA . ALA A 1 182 ? 10.777 -2.332 3.863 1.00 92.31 182 ALA A CA 1
ATOM 1432 C C . ALA A 1 182 ? 9.442 -2.563 4.586 1.00 92.31 182 ALA A C 1
ATOM 1434 O O . ALA A 1 182 ? 9.070 -1.776 5.459 1.00 92.31 182 ALA A O 1
ATOM 1435 N N . GLY A 1 183 ? 8.767 -3.682 4.310 1.00 94.06 183 GLY A N 1
ATOM 1436 C CA . GLY A 1 183 ? 7.505 -4.049 4.949 1.00 94.06 183 GLY A CA 1
ATOM 1437 C C . GLY A 1 183 ? 7.630 -4.181 6.467 1.00 94.06 183 GLY A C 1
ATOM 1438 O O . GLY A 1 183 ? 6.854 -3.579 7.210 1.00 94.06 183 GLY A O 1
ATOM 1439 N N . ALA A 1 184 ? 8.680 -4.847 6.961 1.00 95.88 184 ALA A N 1
ATOM 1440 C CA . ALA A 1 184 ? 8.977 -4.901 8.393 1.00 95.88 184 ALA A CA 1
ATOM 1441 C C . ALA A 1 184 ? 9.280 -3.511 8.985 1.00 95.88 184 ALA A C 1
ATOM 1443 O O . ALA A 1 184 ? 9.005 -3.260 10.160 1.00 95.88 184 ALA A O 1
ATOM 1444 N N . GLY A 1 185 ? 9.859 -2.601 8.199 1.00 94.19 185 GLY A N 1
ATOM 1445 C CA . GLY A 1 185 ? 10.026 -1.191 8.551 1.00 94.19 185 GLY A CA 1
ATOM 1446 C C . GLY A 1 185 ? 8.686 -0.503 8.819 1.00 94.19 185 GLY A C 1
ATOM 1447 O O . GLY A 1 185 ? 8.525 0.114 9.872 1.00 94.19 185 GLY A O 1
ATOM 1448 N N . TYR A 1 186 ? 7.703 -0.678 7.934 1.00 93.81 186 TYR A N 1
ATOM 1449 C CA . TYR A 1 186 ? 6.353 -0.136 8.130 1.00 93.81 186 TYR A CA 1
ATOM 1450 C C . TYR A 1 186 ? 5.645 -0.760 9.325 1.00 93.81 186 TYR A C 1
ATOM 1452 O O . TYR A 1 186 ? 5.126 -0.028 10.164 1.00 93.81 186 TYR A O 1
ATOM 1460 N N . LEU A 1 187 ? 5.721 -2.082 9.495 1.00 95.50 187 LEU A N 1
ATOM 1461 C CA . LEU A 1 187 ? 5.151 -2.738 10.675 1.00 95.50 187 LEU A CA 1
ATOM 1462 C C . LEU A 1 187 ? 5.722 -2.168 11.976 1.00 95.50 187 LEU A C 1
ATOM 1464 O O . LEU A 1 187 ? 4.972 -1.981 12.929 1.00 95.50 187 LEU A O 1
ATOM 1468 N N . ARG A 1 188 ? 7.022 -1.839 12.030 1.00 95.00 188 ARG A N 1
ATOM 1469 C CA . ARG A 1 188 ? 7.619 -1.142 13.185 1.00 95.00 188 ARG A CA 1
ATOM 1470 C C . ARG A 1 188 ? 7.060 0.270 13.349 1.00 95.00 188 ARG A C 1
ATOM 1472 O O . ARG A 1 188 ? 6.691 0.623 14.465 1.00 95.00 188 ARG A O 1
ATOM 1479 N N . LYS A 1 189 ? 6.948 1.036 12.255 1.00 91.50 189 LYS A N 1
ATOM 1480 C CA . LYS A 1 189 ? 6.373 2.394 12.251 1.00 91.50 189 LYS A CA 1
ATOM 1481 C C . LYS A 1 189 ? 4.896 2.436 12.664 1.00 91.50 189 LYS A C 1
ATOM 1483 O O . LYS A 1 189 ? 4.414 3.489 13.060 1.00 91.50 189 LYS A O 1
ATOM 1488 N N . ALA A 1 190 ? 4.178 1.314 12.616 1.00 91.88 190 ALA A N 1
ATOM 1489 C CA . ALA A 1 190 ? 2.819 1.225 13.145 1.00 91.88 190 ALA A CA 1
ATOM 1490 C C . ALA A 1 190 ? 2.737 1.308 14.682 1.00 91.88 190 ALA A C 1
ATOM 1492 O O . ALA A 1 190 ? 1.635 1.417 15.209 1.00 91.88 190 ALA A O 1
ATOM 1493 N N . GLY A 1 191 ? 3.866 1.238 15.401 1.00 92.50 191 GLY A N 1
ATOM 1494 C CA . GLY A 1 191 ? 3.887 1.241 16.865 1.00 92.50 191 GLY A CA 1
ATOM 1495 C C . GLY A 1 191 ? 3.232 -0.002 17.482 1.00 92.50 191 GLY A C 1
ATOM 1496 O O . GLY A 1 191 ? 2.582 -0.806 16.810 1.00 92.50 191 GLY A O 1
ATOM 1497 N N . LYS A 1 192 ? 3.421 -0.205 18.785 1.00 92.94 192 LYS A N 1
ATOM 1498 C CA . LYS A 1 192 ? 2.741 -1.260 19.552 1.00 92.94 192 LYS A CA 1
ATOM 1499 C C . LYS A 1 192 ? 1.266 -0.927 19.710 1.00 92.94 192 LYS A C 1
ATOM 1501 O O . LYS A 1 192 ? 0.425 -1.797 19.525 1.00 92.94 192 LYS A O 1
ATOM 1506 N N . ASP A 1 193 ? 0.954 0.343 19.926 1.00 90.88 193 ASP A N 1
ATOM 1507 C CA . ASP A 1 193 ? -0.403 0.865 20.021 1.00 90.88 193 ASP A CA 1
ATOM 1508 C C . ASP A 1 193 ? -0.569 2.158 19.206 1.00 90.88 193 ASP A C 1
ATOM 1510 O O . ASP A 1 193 ? 0.353 2.628 18.539 1.00 90.88 193 ASP A O 1
ATOM 1514 N N . VAL A 1 194 ? -1.780 2.718 19.225 1.00 88.81 194 VAL A N 1
ATOM 1515 C CA . VAL A 1 194 ? -2.118 3.954 18.502 1.00 88.81 194 VAL A CA 1
ATOM 1516 C C . VAL A 1 194 ? -1.311 5.155 19.001 1.00 88.81 194 VAL A C 1
ATOM 1518 O O . VAL A 1 194 ? -0.974 6.023 18.201 1.00 88.81 194 VAL A O 1
ATOM 1521 N N . SER A 1 195 ? -0.996 5.222 20.297 1.00 89.88 195 SER A N 1
ATOM 1522 C CA . SER A 1 195 ? -0.246 6.345 20.867 1.00 89.88 195 SER A CA 1
ATOM 1523 C C . SER A 1 195 ? 1.188 6.344 20.346 1.00 89.88 195 SER A C 1
ATOM 1525 O O . SER A 1 195 ? 1.652 7.368 19.851 1.00 89.88 195 SER A O 1
ATOM 1527 N N . GLU A 1 196 ? 1.850 5.184 20.374 1.00 90.94 196 GLU A N 1
ATOM 1528 C CA . GLU A 1 196 ? 3.201 5.028 19.825 1.00 90.94 196 GLU A CA 1
ATOM 1529 C C . GLU A 1 196 ? 3.216 5.262 18.307 1.00 90.94 196 GLU A C 1
ATOM 1531 O O . GLU A 1 196 ? 4.123 5.913 17.796 1.00 90.94 196 GLU A O 1
ATOM 1536 N N . ALA A 1 197 ? 2.191 4.806 17.577 1.00 88.38 197 ALA A N 1
ATOM 1537 C CA . ALA A 1 197 ? 2.060 5.098 16.149 1.00 88.38 197 ALA A CA 1
ATOM 1538 C C . ALA A 1 197 ? 2.044 6.614 15.887 1.00 88.38 197 ALA A C 1
ATOM 1540 O O . ALA A 1 197 ? 2.777 7.115 15.039 1.00 88.38 197 ALA A O 1
ATOM 1541 N N . LEU A 1 198 ? 1.221 7.359 16.628 1.00 85.00 198 LEU A N 1
ATOM 1542 C CA . LEU A 1 198 ? 1.087 8.807 16.463 1.00 85.00 198 LEU A CA 1
ATOM 1543 C C . LEU A 1 198 ? 2.367 9.570 16.827 1.00 85.00 198 LEU A C 1
ATOM 1545 O O . LEU A 1 198 ? 2.646 10.588 16.195 1.00 85.00 198 LEU A O 1
ATOM 1549 N N . GLU A 1 199 ? 3.126 9.088 17.812 1.00 87.00 199 GLU A N 1
ATOM 1550 C CA . GLU A 1 199 ? 4.440 9.627 18.183 1.00 87.00 199 GLU A CA 1
ATOM 1551 C C . GLU A 1 199 ? 5.479 9.364 17.085 1.00 87.00 199 GLU A C 1
ATOM 1553 O O . GLU A 1 199 ? 6.122 10.291 16.599 1.00 87.00 199 GLU A O 1
ATOM 1558 N N . ILE A 1 200 ? 5.582 8.126 16.591 1.00 87.56 200 ILE A N 1
ATOM 1559 C CA . ILE A 1 200 ? 6.492 7.803 15.485 1.00 87.56 200 ILE A CA 1
ATOM 1560 C C . ILE A 1 200 ? 6.169 8.679 14.274 1.00 87.56 200 ILE A C 1
ATOM 1562 O O . ILE A 1 200 ? 7.049 9.327 13.709 1.00 87.56 200 ILE A O 1
ATOM 1566 N N . TRP A 1 201 ? 4.901 8.733 13.871 1.00 80.81 201 TRP A N 1
ATOM 1567 C CA . TRP A 1 201 ? 4.503 9.484 12.687 1.00 80.81 201 TRP A CA 1
ATOM 1568 C C . TRP A 1 201 ? 4.529 10.998 12.892 1.00 80.81 201 TRP A C 1
ATOM 1570 O O . TRP A 1 201 ? 4.598 11.709 11.894 1.00 80.81 201 TRP A O 1
ATOM 1580 N N . SER A 1 202 ? 4.550 11.520 14.127 1.00 77.56 202 SER A N 1
ATOM 1581 C CA . SER A 1 202 ? 4.785 12.953 14.340 1.00 77.56 202 SER A CA 1
ATOM 1582 C C . SER A 1 202 ? 6.183 13.386 13.937 1.00 77.56 202 SER A C 1
ATOM 1584 O O . SER A 1 202 ? 6.331 14.467 13.369 1.00 77.56 202 SER A O 1
ATOM 1586 N N . ASP A 1 203 ? 7.167 12.519 14.148 1.00 73.06 203 ASP A N 1
ATOM 1587 C CA . ASP A 1 203 ? 8.574 12.819 13.886 1.00 73.06 203 ASP A CA 1
ATOM 1588 C C . ASP A 1 203 ? 8.952 12.615 12.410 1.00 73.06 203 ASP A C 1
ATOM 1590 O O . ASP A 1 203 ? 9.943 13.161 11.931 1.00 73.06 203 ASP A O 1
ATOM 1594 N N . HIS A 1 204 ? 8.135 11.870 11.657 1.00 68.88 204 HIS A N 1
ATOM 1595 C CA . HIS A 1 204 ? 8.376 11.551 10.244 1.00 68.88 204 HIS A CA 1
ATOM 1596 C C . HIS A 1 204 ? 7.602 12.459 9.267 1.00 68.88 204 HIS A C 1
ATOM 1598 O O . HIS A 1 204 ? 7.680 12.262 8.057 1.00 68.88 204 HIS A O 1
ATOM 1604 N N . MET A 1 205 ? 6.885 13.486 9.745 1.00 58.62 205 MET A N 1
ATOM 1605 C CA . MET A 1 205 ? 6.136 14.418 8.875 1.00 58.62 205 MET A CA 1
ATOM 1606 C C . MET A 1 205 ? 7.039 15.265 7.967 1.00 58.62 205 MET A C 1
ATOM 1608 O O . MET A 1 205 ? 6.594 15.750 6.927 1.00 58.62 205 MET A O 1
ATOM 1612 N N . GLU A 1 206 ? 8.305 15.446 8.344 1.00 54.31 206 GLU A N 1
ATOM 1613 C CA . GLU A 1 206 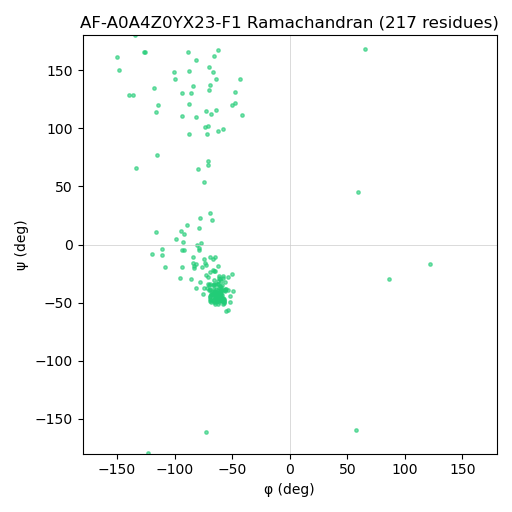? 9.295 16.136 7.512 1.00 54.31 206 GLU A CA 1
ATOM 1614 C C . GLU A 1 206 ? 9.952 15.207 6.473 1.00 54.31 206 GLU A C 1
ATOM 1616 O O . GLU A 1 206 ? 10.617 15.692 5.550 1.00 54.31 206 GLU A O 1
ATOM 1621 N N . GLU A 1 207 ? 9.746 13.882 6.559 1.00 58.09 207 GLU A N 1
ATOM 1622 C CA . GLU A 1 207 ? 10.241 12.950 5.544 1.00 58.09 207 GLU A CA 1
ATOM 1623 C C . GLU A 1 207 ? 9.487 13.155 4.228 1.00 58.09 207 GLU A C 1
ATOM 1625 O O . GLU A 1 207 ? 8.312 12.814 4.071 1.00 58.09 207 GLU A O 1
ATOM 1630 N N . LYS A 1 208 ? 10.206 13.656 3.223 1.00 51.94 208 LYS A N 1
ATOM 1631 C CA . LYS A 1 208 ? 9.732 13.710 1.841 1.00 51.94 208 LYS A CA 1
ATOM 1632 C C . LYS A 1 208 ? 9.731 12.298 1.254 1.00 51.94 208 LYS A C 1
ATOM 1634 O O . LYS A 1 208 ? 10.737 11.850 0.718 1.00 51.94 208 LYS A O 1
ATOM 1639 N N . GLY A 1 209 ? 8.590 11.618 1.310 1.00 58.84 209 GLY A N 1
ATOM 1640 C CA . GLY A 1 209 ? 8.418 10.282 0.740 1.00 58.84 209 GLY A CA 1
ATOM 1641 C C . GLY A 1 209 ? 6.997 10.043 0.243 1.00 58.84 209 GLY A C 1
ATOM 1642 O O . GLY A 1 209 ? 6.042 10.609 0.770 1.00 58.84 209 GLY A O 1
ATOM 1643 N N . ILE A 1 210 ? 6.856 9.200 -0.785 1.00 57.66 210 ILE A N 1
ATOM 1644 C CA . ILE A 1 210 ? 5.563 8.732 -1.322 1.00 57.66 210 ILE A CA 1
ATOM 1645 C C . ILE A 1 210 ? 4.642 8.234 -0.198 1.00 57.66 210 ILE A C 1
ATOM 1647 O O . ILE A 1 210 ? 3.441 8.496 -0.187 1.00 57.66 210 ILE A O 1
ATOM 1651 N N . ILE A 1 211 ? 5.232 7.527 0.761 1.00 60.78 211 ILE A N 1
ATOM 1652 C CA . ILE A 1 211 ? 4.511 6.782 1.787 1.00 60.78 211 ILE A CA 1
ATOM 1653 C C . ILE A 1 211 ? 4.151 7.673 2.979 1.00 60.78 211 ILE A C 1
ATOM 1655 O O . ILE A 1 211 ? 3.074 7.531 3.552 1.00 60.78 211 ILE A O 1
ATOM 1659 N N . SER A 1 212 ? 4.962 8.698 3.248 1.00 63.03 212 SER A N 1
ATOM 1660 C CA . SER A 1 212 ? 4.612 9.788 4.160 1.00 63.03 212 SER A CA 1
ATOM 1661 C C . SER A 1 212 ? 3.336 10.514 3.725 1.00 63.03 212 SER A C 1
ATOM 1663 O O . SER A 1 212 ? 2.615 11.016 4.576 1.00 63.03 212 SER A O 1
ATOM 1665 N N . MET A 1 213 ? 3.017 10.550 2.423 1.00 63.50 213 MET A N 1
ATOM 1666 C CA . MET A 1 213 ? 1.755 11.131 1.952 1.00 63.50 213 MET A CA 1
ATOM 1667 C C . MET A 1 213 ? 0.563 10.219 2.206 1.00 63.50 213 MET A C 1
ATOM 1669 O O . MET A 1 213 ? -0.440 10.721 2.680 1.00 63.50 213 MET A O 1
ATOM 1673 N N . LEU A 1 214 ? 0.645 8.904 1.972 1.00 67.44 214 LEU A N 1
ATOM 1674 C CA . LEU A 1 214 ? -0.477 8.006 2.296 1.00 67.44 214 LEU A CA 1
ATOM 1675 C C . LEU A 1 214 ? -0.880 8.121 3.778 1.00 67.44 214 LEU A C 1
ATOM 1677 O O . LEU A 1 214 ? -2.062 8.133 4.112 1.00 67.44 214 LEU A O 1
ATOM 1681 N N . PHE A 1 215 ? 0.115 8.246 4.655 1.00 70.00 215 PHE A N 1
ATOM 1682 C CA . PHE A 1 215 ? -0.066 8.208 6.103 1.00 70.00 215 PHE A CA 1
ATOM 1683 C C . PHE A 1 215 ? -0.204 9.584 6.762 1.00 70.00 215 PHE A C 1
ATOM 1685 O O . PHE A 1 215 ? -0.908 9.718 7.760 1.00 70.00 215 PHE A O 1
ATOM 1692 N N . GLY A 1 216 ? 0.390 10.629 6.187 1.00 60.09 216 GLY A N 1
ATOM 1693 C CA . GLY A 1 216 ? 0.344 11.988 6.731 1.00 60.09 216 GLY A CA 1
ATOM 1694 C C . GLY A 1 216 ? -1.058 12.600 6.752 1.00 60.09 216 GLY A C 1
ATOM 1695 O O . GLY A 1 216 ? -1.322 13.486 7.561 1.00 60.09 216 GLY A O 1
ATOM 1696 N N . PHE A 1 217 ? -1.971 12.108 5.908 1.00 60.56 217 PHE A N 1
ATOM 1697 C CA . PHE A 1 217 ? -3.371 12.549 5.871 1.00 60.56 217 PHE A CA 1
ATOM 1698 C C . PHE A 1 217 ? -4.312 11.717 6.756 1.00 60.56 217 PHE A C 1
ATOM 1700 O O . PHE A 1 217 ? -5.489 12.048 6.865 1.00 60.56 217 PHE A O 1
ATOM 1707 N N . LEU A 1 218 ? -3.810 10.649 7.386 1.00 54.34 218 LEU A N 1
ATOM 1708 C CA . LEU A 1 218 ? -4.571 9.784 8.294 1.00 54.34 218 LEU A CA 1
ATOM 1709 C C . LEU A 1 218 ? -4.418 10.186 9.772 1.00 54.34 218 LEU A C 1
ATOM 1711 O O . LEU A 1 218 ? -4.808 9.414 10.644 1.00 54.34 218 LEU A O 1
ATOM 1715 N N . ARG A 1 219 ? -3.849 11.363 10.062 1.00 54.69 219 ARG A N 1
ATOM 1716 C CA . ARG A 1 219 ? -3.685 11.905 11.418 1.00 54.69 219 ARG A CA 1
ATOM 1717 C C . ARG A 1 219 ? -4.787 12.893 11.790 1.00 54.69 219 ARG A C 1
ATOM 1719 O O . ARG A 1 219 ? -5.155 13.722 10.933 1.00 54.69 219 ARG A O 1
#

Foldseek 3Di:
DVLLVVLLVCLVPDFADPVAQAKDLQQQAPVQKDWDDVVVVVVVVVPDPDPDDDTDIDGHDSPRIDSRDSHPLLNLLLHLLNLVLVLLQLVVVLVPDDPDPVCVVVNVVSVVVNVVSLVVLLVVLVVVLVVVVPPDDDPCLLVSLLSSLSSNLVSLLVSLVDPPPCPPPDPDNRCSVSSNVVSVVSSVCSPPDSVSVCVSLVVCCPPPDSVNSNRVSSD

pLDDT: mean 78.82, std 14.97, range [38.78, 95.88]

Radius of gyration: 19.14 Å; Cα contacts (8 Å, |Δi|>4): 244; chains: 1; bounding box: 48×32×58 Å